Protein AF-A0A8S3QCX7-F1 (afdb_monomer)

Organism: Mytilus edulis (NCBI:txid6550)

Structure (mmCIF, N/CA/C/O backbone):
data_AF-A0A8S3QCX7-F1
#
_entry.id   AF-A0A8S3QCX7-F1
#
loop_
_atom_site.group_PDB
_atom_site.id
_atom_site.type_symbol
_atom_site.label_atom_id
_atom_site.label_alt_id
_atom_site.label_comp_id
_atom_site.label_asym_id
_atom_site.label_entity_id
_atom_site.label_seq_id
_atom_site.pdbx_PDB_ins_code
_atom_site.Cartn_x
_atom_site.Cartn_y
_atom_site.Cartn_z
_atom_site.occupancy
_atom_site.B_iso_or_equiv
_atom_site.auth_seq_id
_atom_site.auth_comp_id
_atom_site.auth_asym_id
_atom_site.auth_atom_id
_atom_site.pdbx_PDB_model_num
ATOM 1 N N . MET A 1 1 ? 4.038 -56.178 47.091 1.00 32.38 1 MET A N 1
ATOM 2 C CA . MET A 1 1 ? 3.157 -57.366 47.146 1.00 32.38 1 MET A CA 1
ATOM 3 C C . MET A 1 1 ? 1.731 -56.887 46.902 1.00 32.38 1 MET A C 1
ATOM 5 O O . MET A 1 1 ? 1.292 -56.003 47.616 1.00 32.38 1 MET A O 1
ATOM 9 N N . CYS A 1 2 ? 1.192 -57.139 45.704 1.00 34.62 2 CYS A N 1
ATOM 10 C CA . CYS A 1 2 ? 0.259 -58.245 45.389 1.00 34.62 2 CYS A CA 1
ATOM 11 C C . CYS A 1 2 ? -1.189 -57.835 45.722 1.00 34.62 2 CYS A C 1
ATOM 13 O O . CYS A 1 2 ? -1.542 -57.724 46.884 1.00 34.62 2 CYS A O 1
ATOM 15 N N . ILE A 1 3 ? -1.950 -57.338 44.740 1.00 42.34 3 ILE A N 1
ATOM 16 C CA . ILE A 1 3 ? -2.845 -58.105 43.843 1.00 42.34 3 ILE A CA 1
ATOM 17 C C . ILE A 1 3 ? -3.934 -58.861 44.611 1.00 42.34 3 ILE A C 1
ATOM 19 O O . ILE A 1 3 ? -3.646 -59.889 45.211 1.00 42.34 3 ILE A O 1
ATOM 23 N N . GLN A 1 4 ? -5.182 -58.424 44.424 1.00 42.00 4 GLN A N 1
ATOM 24 C CA . GLN A 1 4 ? -6.394 -59.249 44.269 1.00 42.00 4 GLN A CA 1
ATOM 25 C C . GLN A 1 4 ? -7.279 -58.455 43.273 1.00 42.00 4 GLN A C 1
ATOM 27 O O . GLN A 1 4 ? -7.502 -57.274 43.508 1.00 42.00 4 GLN A O 1
ATOM 32 N N . GLY A 1 5 ? -7.669 -58.883 42.060 1.00 36.53 5 GLY A N 1
ATOM 33 C CA . GLY A 1 5 ? -8.142 -60.193 41.585 1.00 36.53 5 GLY A CA 1
ATOM 34 C C . GLY A 1 5 ? -9.579 -60.403 42.093 1.00 36.53 5 GLY A C 1
ATOM 35 O O . GLY A 1 5 ? -9.739 -60.429 43.298 1.00 36.53 5 GLY A O 1
ATOM 36 N N . LYS A 1 6 ? -10.661 -60.574 41.313 1.00 37.78 6 LYS A N 1
ATOM 37 C CA . LYS A 1 6 ? -10.827 -61.138 39.963 1.00 37.78 6 LYS A CA 1
ATOM 38 C C . LYS A 1 6 ? -12.286 -60.912 39.469 1.00 37.78 6 LYS A C 1
ATOM 40 O O . LYS A 1 6 ? -13.205 -60.895 40.279 1.00 37.78 6 LYS A O 1
ATOM 45 N N . LEU A 1 7 ? -12.451 -60.772 38.147 1.00 40.28 7 LEU A N 1
ATOM 46 C CA . LEU A 1 7 ? -13.679 -60.931 37.318 1.00 40.28 7 LEU A CA 1
ATOM 47 C C . LEU A 1 7 ? -14.328 -62.334 37.518 1.00 40.28 7 LEU A C 1
ATOM 49 O O . LEU A 1 7 ? -13.586 -63.190 38.014 1.00 40.28 7 LEU A O 1
ATOM 53 N N . PRO A 1 8 ? -15.591 -62.662 37.105 1.00 47.03 8 PRO A N 1
ATOM 54 C CA . PRO A 1 8 ? -16.218 -62.323 35.800 1.00 47.03 8 PRO A CA 1
ATOM 55 C C . PRO A 1 8 ? -17.767 -62.180 35.745 1.00 47.03 8 PRO A C 1
ATOM 57 O O . PRO A 1 8 ? -18.473 -62.491 36.696 1.00 47.03 8 PRO A O 1
ATOM 60 N N . GLY A 1 9 ? -18.309 -61.789 34.577 1.00 33.12 9 GLY A N 1
ATOM 61 C CA . GLY A 1 9 ? -19.725 -62.030 34.240 1.00 33.12 9 GLY A CA 1
ATOM 62 C C . GLY A 1 9 ? -20.348 -61.060 33.230 1.00 33.12 9 GLY A C 1
ATOM 63 O O . GLY A 1 9 ? -20.673 -59.933 33.563 1.00 33.12 9 GLY A O 1
ATOM 64 N N . SER A 1 10 ? -20.515 -61.533 32.000 1.00 34.25 10 SER A N 1
ATOM 65 C CA . SER A 1 10 ? -21.065 -60.905 30.791 1.00 34.25 10 SER A CA 1
ATOM 66 C C . SER A 1 10 ? -22.561 -60.548 30.808 1.00 34.25 10 SER A C 1
ATOM 68 O O . SER A 1 10 ? -23.367 -61.338 31.289 1.00 34.25 10 SER A O 1
ATOM 70 N N . SER A 1 11 ? -22.946 -59.469 30.116 1.00 35.22 11 SER A N 1
ATOM 71 C CA . SER A 1 11 ? -23.971 -59.437 29.036 1.00 35.22 11 SER A CA 1
ATOM 72 C C . SER A 1 11 ? -24.183 -57.986 28.571 1.00 35.22 11 SER A C 1
ATOM 74 O O . SER A 1 11 ? -24.376 -57.091 29.383 1.00 35.22 11 SER A O 1
ATOM 76 N N . SER A 1 12 ? -23.834 -57.685 27.311 1.00 34.88 12 SER A N 1
ATOM 77 C CA . SER A 1 12 ? -24.731 -57.181 26.247 1.00 34.88 12 SER A CA 1
ATOM 78 C C . SER A 1 12 ? -25.848 -56.258 26.756 1.00 34.88 12 SER A C 1
ATOM 80 O O . SER A 1 12 ? -26.659 -56.680 27.565 1.00 34.88 12 SER A O 1
ATOM 82 N N . SER A 1 13 ? -26.013 -55.029 26.291 1.00 39.72 13 SER A N 1
ATOM 83 C CA . SER A 1 13 ? -26.123 -54.632 24.888 1.00 39.72 13 SER A CA 1
ATOM 84 C C . SER A 1 13 ? -26.366 -53.124 24.862 1.00 39.72 13 SER A C 1
ATOM 86 O O . SER A 1 13 ? -27.318 -52.693 25.502 1.00 39.72 13 SER A O 1
ATOM 88 N N . ASP A 1 14 ? -25.596 -52.356 24.093 1.00 39.22 14 ASP A N 1
ATOM 89 C CA . ASP A 1 14 ? -26.048 -51.036 23.650 1.00 39.22 14 ASP A CA 1
ATOM 90 C C . ASP A 1 14 ? -25.705 -50.817 22.167 1.00 39.22 14 ASP A C 1
ATOM 92 O O . ASP A 1 14 ? -24.623 -51.209 21.714 1.00 39.22 14 ASP A O 1
ATOM 96 N N . PRO A 1 15 ? -26.655 -50.269 21.388 1.00 47.31 15 PRO A N 1
ATOM 97 C CA . PRO A 1 15 ? -26.653 -50.318 19.935 1.00 47.31 15 PRO A CA 1
ATOM 98 C C . PRO A 1 15 ? -25.764 -49.255 19.286 1.00 47.31 15 PRO A C 1
ATOM 100 O O . PRO A 1 15 ? -25.619 -48.125 19.748 1.00 47.31 15 PRO A O 1
ATOM 103 N N . HIS A 1 16 ? -25.220 -49.647 18.137 1.00 34.06 16 HIS A N 1
ATOM 104 C CA . HIS A 1 16 ? -24.487 -48.822 17.188 1.00 34.06 16 HIS A CA 1
ATOM 105 C C . HIS A 1 16 ? -25.211 -47.506 16.860 1.00 34.06 16 HIS A C 1
ATOM 107 O O . HIS A 1 16 ? -26.191 -47.492 16.116 1.00 34.06 16 HIS A O 1
ATOM 113 N N . THR A 1 17 ? -24.655 -46.382 17.313 1.00 41.44 17 THR A N 1
ATOM 114 C CA . THR A 1 17 ? -24.965 -45.070 16.738 1.00 41.44 17 THR A CA 1
ATOM 115 C C . THR A 1 17 ? -24.120 -44.873 15.484 1.00 41.44 17 THR A C 1
ATOM 117 O O . THR A 1 17 ? -22.930 -44.560 15.529 1.00 41.44 17 THR A O 1
ATOM 120 N N . THR A 1 18 ? -24.775 -45.105 14.353 1.00 39.97 18 THR A N 1
ATOM 121 C CA . THR A 1 18 ? -24.354 -44.848 12.977 1.00 39.97 18 THR A CA 1
ATOM 122 C C . THR A 1 18 ? -23.751 -43.448 12.811 1.00 39.97 18 THR A C 1
ATOM 124 O O . THR A 1 18 ? -24.458 -42.442 12.763 1.00 39.97 18 THR A O 1
ATOM 127 N N . LEU A 1 19 ? -22.427 -43.380 12.668 1.00 33.72 19 LEU A N 1
ATOM 128 C CA . LEU A 1 19 ? -21.729 -42.208 12.142 1.00 33.72 19 LEU A CA 1
ATOM 129 C C . LEU A 1 19 ? -21.989 -42.136 10.634 1.00 33.72 19 LEU A C 1
ATOM 131 O O . LEU A 1 19 ? -21.388 -42.865 9.845 1.00 33.72 19 LEU A O 1
ATOM 135 N N . HIS A 1 20 ? -22.894 -41.244 10.231 1.00 36.16 20 HIS A N 1
ATOM 136 C CA . HIS A 1 20 ? -23.033 -40.839 8.838 1.00 36.16 20 HIS A CA 1
ATOM 137 C C . HIS A 1 20 ? -21.737 -40.163 8.373 1.00 36.16 20 HIS A C 1
ATOM 139 O O . HIS A 1 20 ? -21.467 -38.994 8.649 1.00 36.16 20 HIS A O 1
ATOM 145 N N . ILE A 1 21 ? -20.938 -40.932 7.639 1.00 34.44 21 ILE A N 1
ATOM 146 C CA . ILE A 1 21 ? -19.821 -40.460 6.829 1.00 34.44 21 ILE A CA 1
ATOM 147 C C . ILE A 1 21 ? -20.409 -39.560 5.740 1.00 34.44 21 ILE A C 1
ATOM 149 O O . ILE A 1 21 ? -21.025 -40.030 4.783 1.00 34.44 21 ILE A O 1
ATOM 153 N N . TRP A 1 22 ? -20.235 -38.246 5.882 1.00 32.69 22 TRP A N 1
ATOM 154 C CA . TRP A 1 22 ? -20.533 -37.304 4.810 1.00 32.69 22 TRP A CA 1
ATOM 155 C C . TRP A 1 22 ? -19.414 -37.380 3.770 1.00 32.69 22 TRP A C 1
ATOM 157 O O . TRP A 1 22 ? -18.377 -36.724 3.865 1.00 32.69 22 TRP A O 1
ATOM 167 N N . SER A 1 23 ? -19.634 -38.236 2.774 1.00 38.06 23 SER A N 1
ATOM 168 C CA . SER A 1 23 ? -18.903 -38.237 1.516 1.00 38.06 23 SER A CA 1
ATOM 169 C C . SER A 1 23 ? -19.350 -37.022 0.702 1.00 38.06 23 SER A C 1
ATOM 171 O O . SER A 1 23 ? -20.422 -37.018 0.100 1.00 38.06 23 SER A O 1
ATOM 173 N N . LYS A 1 24 ? -18.542 -35.958 0.708 1.00 36.94 24 LYS A N 1
ATOM 174 C CA . LYS A 1 24 ? -18.571 -34.932 -0.340 1.00 36.94 24 LYS A CA 1
ATOM 175 C C . LYS A 1 24 ? -17.155 -34.693 -0.840 1.00 36.94 24 LYS A C 1
ATOM 177 O O . LYS A 1 24 ? -16.277 -34.254 -0.099 1.00 36.94 24 LYS A O 1
ATOM 182 N N . GLY A 1 25 ? -16.983 -35.068 -2.107 1.00 36.31 25 GLY A N 1
ATOM 183 C CA . GLY A 1 25 ? -15.769 -35.074 -2.909 1.00 36.31 25 GLY A CA 1
ATOM 184 C C . GLY A 1 25 ? -14.784 -33.960 -2.590 1.00 36.31 25 GLY A C 1
ATOM 185 O O . GLY A 1 25 ? -14.948 -32.817 -3.010 1.00 36.31 25 GLY A O 1
ATOM 186 N N . LYS A 1 26 ? -13.692 -34.340 -1.927 1.00 34.50 26 LYS A N 1
ATOM 187 C CA . LYS A 1 26 ? -12.418 -33.659 -2.110 1.00 34.50 26 LYS A CA 1
ATOM 188 C C . LYS A 1 26 ? -11.859 -34.168 -3.426 1.00 34.50 26 LYS A C 1
ATOM 190 O O . LYS A 1 26 ? -11.469 -35.328 -3.516 1.00 34.50 26 LYS A O 1
ATOM 195 N N . GLN A 1 27 ? -11.844 -33.304 -4.436 1.00 36.19 27 GLN A N 1
ATOM 196 C CA . GLN A 1 27 ? -10.946 -33.481 -5.566 1.00 36.19 27 GLN A CA 1
ATOM 197 C C . GLN A 1 27 ? -9.537 -33.582 -4.988 1.00 36.19 27 GLN A C 1
ATOM 199 O O . GLN A 1 27 ? -8.977 -32.624 -4.451 1.00 36.19 27 GLN A O 1
ATOM 204 N N . PHE A 1 28 ? -9.044 -34.811 -4.989 1.00 28.64 28 PHE A N 1
ATOM 205 C CA . PHE A 1 28 ? -7.697 -35.170 -4.626 1.00 28.64 28 PHE A CA 1
ATOM 206 C C . PHE A 1 28 ? -6.810 -34.536 -5.696 1.00 28.64 28 PHE A C 1
ATOM 208 O O . PHE A 1 28 ? -6.738 -35.017 -6.824 1.00 28.64 28 PHE A O 1
ATOM 215 N N . TRP A 1 29 ? -6.202 -33.393 -5.380 1.00 32.09 29 TRP A N 1
ATOM 216 C CA . TRP A 1 29 ? -5.086 -32.900 -6.171 1.00 32.09 29 TRP A CA 1
ATOM 217 C C . TRP A 1 29 ? -3.949 -33.891 -5.945 1.00 32.09 29 TRP A C 1
ATOM 219 O O . TRP A 1 29 ? -3.286 -33.863 -4.908 1.00 32.09 29 TRP A O 1
ATOM 229 N N . ASN A 1 30 ? -3.806 -34.830 -6.879 1.00 30.91 30 ASN A N 1
ATOM 230 C CA . ASN A 1 30 ? -2.665 -35.726 -6.951 1.00 30.91 30 ASN A CA 1
ATOM 231 C C . ASN A 1 30 ? -1.404 -34.860 -7.001 1.00 30.91 30 ASN A C 1
ATOM 233 O O . ASN A 1 30 ? -1.151 -34.178 -7.988 1.00 30.91 30 ASN A O 1
ATOM 237 N N . GLY A 1 31 ? -0.629 -34.878 -5.917 1.00 33.66 31 GLY A N 1
ATOM 238 C CA . GLY A 1 31 ? 0.659 -34.196 -5.786 1.00 33.66 31 GLY A CA 1
ATOM 239 C C . GLY A 1 31 ? 1.781 -34.865 -6.581 1.00 33.66 31 GLY A C 1
ATOM 240 O O . GLY A 1 31 ? 2.882 -34.996 -6.059 1.00 33.66 31 GLY A O 1
ATOM 241 N N . ASN A 1 32 ? 1.497 -35.277 -7.817 1.00 34.72 32 ASN A N 1
ATOM 242 C CA . ASN A 1 32 ? 2.467 -35.778 -8.788 1.00 34.72 32 ASN A CA 1
ATOM 243 C C . ASN A 1 32 ? 2.576 -34.803 -9.969 1.00 34.72 32 ASN A C 1
ATOM 245 O O . ASN A 1 32 ? 2.514 -35.204 -11.126 1.00 34.72 32 ASN A O 1
ATOM 249 N N . ASP A 1 33 ? 2.777 -33.519 -9.681 1.00 32.56 33 ASP A N 1
ATOM 250 C CA . ASP A 1 33 ? 3.416 -32.647 -10.660 1.00 32.56 33 ASP A CA 1
ATOM 251 C C . ASP A 1 33 ? 4.915 -32.815 -10.457 1.00 32.56 33 ASP A C 1
ATOM 253 O O . ASP A 1 33 ? 5.546 -32.175 -9.612 1.00 32.56 33 ASP A O 1
ATOM 257 N N . HIS A 1 34 ? 5.477 -33.764 -11.201 1.00 33.62 34 HIS A N 1
ATOM 258 C CA . HIS A 1 34 ? 6.907 -33.811 -11.418 1.00 33.62 34 HIS A CA 1
ATOM 259 C C . HIS A 1 34 ? 7.378 -32.398 -11.785 1.00 33.62 34 HIS A C 1
ATOM 261 O O . HIS A 1 34 ? 6.851 -31.775 -12.707 1.00 33.62 34 HIS A O 1
ATOM 267 N N . CYS A 1 35 ? 8.389 -31.890 -11.078 1.00 35.38 35 CYS A N 1
ATOM 268 C CA . CYS A 1 35 ? 9.154 -30.716 -11.489 1.00 35.38 35 CYS A CA 1
ATOM 269 C C . CYS A 1 35 ? 9.975 -31.051 -12.748 1.00 35.38 35 CYS A C 1
ATOM 271 O O . CYS A 1 35 ? 11.199 -30.959 -12.749 1.00 35.38 35 CYS A O 1
ATOM 273 N N . THR A 1 36 ? 9.332 -31.502 -13.822 1.00 35.53 36 THR A N 1
ATOM 274 C CA . THR A 1 36 ? 9.945 -31.597 -15.138 1.00 35.53 36 THR A CA 1
ATOM 275 C C . THR A 1 36 ? 9.951 -30.199 -15.713 1.00 35.53 36 THR A C 1
ATOM 277 O O . THR A 1 36 ? 8.904 -29.682 -16.092 1.00 35.53 36 THR A O 1
ATOM 280 N N . ASN A 1 37 ? 11.139 -29.596 -15.699 1.00 40.56 37 ASN A N 1
ATOM 281 C CA . ASN A 1 37 ? 11.588 -28.539 -16.597 1.00 40.56 37 ASN A CA 1
ATOM 282 C C . ASN A 1 37 ? 10.444 -27.693 -17.185 1.00 40.56 37 ASN A C 1
ATOM 284 O O . ASN A 1 37 ? 10.097 -27.818 -18.361 1.00 40.56 37 ASN A O 1
ATOM 288 N N . SER A 1 38 ? 9.801 -26.871 -16.349 1.00 40.53 38 SER A N 1
ATOM 289 C CA . SER A 1 38 ? 8.824 -25.913 -16.844 1.00 40.53 38 SER A CA 1
ATOM 290 C C . SER A 1 38 ? 9.591 -24.858 -17.625 1.00 40.53 38 SER A C 1
ATOM 292 O O . SER A 1 38 ? 10.138 -23.912 -17.060 1.00 40.53 38 SER A O 1
ATOM 294 N N . LYS A 1 39 ? 9.664 -25.069 -18.944 1.00 46.62 39 LYS A N 1
ATOM 295 C CA . LYS A 1 39 ? 10.086 -24.071 -19.922 1.00 46.62 39 LYS A CA 1
ATOM 296 C C . LYS A 1 39 ? 9.461 -22.745 -19.500 1.00 46.62 39 LYS A C 1
ATOM 298 O O . LYS A 1 39 ? 8.235 -22.659 -19.379 1.00 46.62 39 LYS A O 1
ATOM 303 N N . ILE A 1 40 ? 10.307 -21.775 -19.154 1.00 53.88 40 ILE A N 1
ATOM 304 C 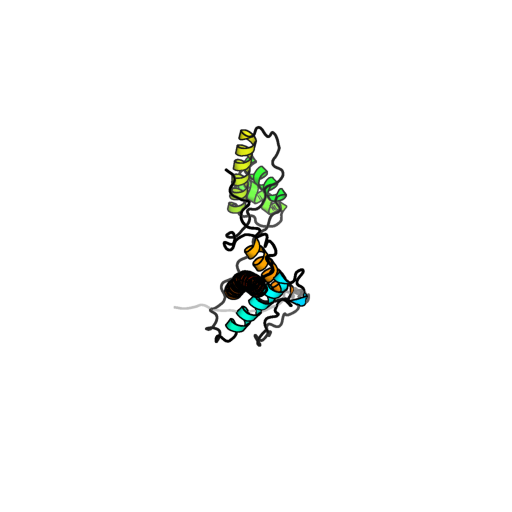CA . ILE A 1 40 ? 9.872 -20.455 -18.707 1.00 53.88 40 ILE A CA 1
ATOM 305 C C . ILE A 1 40 ? 8.931 -19.947 -19.803 1.00 53.88 40 ILE A C 1
ATOM 307 O O . ILE A 1 40 ? 9.324 -19.831 -20.958 1.00 53.88 40 ILE A O 1
ATOM 311 N N . ARG A 1 41 ? 7.643 -19.770 -19.483 1.00 63.50 41 ARG A N 1
ATOM 312 C CA . ARG A 1 41 ? 6.680 -19.195 -20.428 1.00 63.50 41 ARG A CA 1
ATOM 313 C C . ARG A 1 41 ? 6.952 -17.705 -20.477 1.00 63.50 41 ARG A C 1
ATOM 315 O O . ARG A 1 41 ? 6.457 -16.949 -19.643 1.00 63.50 41 ARG A O 1
ATOM 322 N N . GLU A 1 42 ? 7.822 -17.327 -21.394 1.00 62.94 42 GLU A N 1
ATOM 323 C CA . GLU A 1 42 ? 8.245 -15.951 -21.579 1.00 62.94 42 GLU A CA 1
ATOM 324 C C . GLU A 1 42 ? 7.115 -15.094 -22.159 1.00 62.94 42 GLU A C 1
ATOM 326 O O . GLU A 1 42 ? 6.312 -15.574 -22.970 1.00 62.94 42 GLU A O 1
ATOM 331 N N . PRO A 1 43 ? 7.014 -13.818 -21.754 1.00 67.62 43 PRO A N 1
ATOM 332 C CA . PRO A 1 43 ? 6.124 -12.880 -22.411 1.00 67.62 43 PRO A CA 1
ATOM 333 C C . PRO A 1 43 ? 6.566 -12.693 -23.868 1.00 67.62 43 PRO A C 1
ATOM 335 O O . PRO A 1 43 ? 7.720 -12.375 -24.148 1.00 67.62 43 PRO A O 1
ATOM 338 N N . SER A 1 44 ? 5.637 -12.895 -24.804 1.00 67.69 44 SER A N 1
ATOM 339 C CA . SER A 1 44 ? 5.919 -12.746 -26.232 1.00 67.69 44 SER A CA 1
ATOM 340 C C . SER A 1 44 ? 6.064 -11.264 -26.616 1.00 67.69 44 SER A C 1
ATOM 342 O O . SER A 1 44 ? 5.169 -10.473 -26.292 1.00 67.69 44 SER A O 1
ATOM 344 N N . PRO A 1 45 ? 7.116 -10.878 -27.362 1.00 62.69 45 PRO A N 1
ATOM 345 C CA . PRO A 1 45 ? 7.337 -9.492 -27.788 1.00 62.69 45 PRO A CA 1
ATOM 346 C C . PRO A 1 45 ? 6.255 -8.981 -28.755 1.00 62.69 45 PRO A C 1
ATOM 348 O O . PRO A 1 45 ? 6.025 -7.780 -28.845 1.00 62.69 45 PRO A O 1
ATOM 351 N N . SER A 1 46 ? 5.510 -9.879 -29.411 1.00 60.00 46 SER A N 1
ATOM 352 C CA . SER A 1 46 ? 4.383 -9.552 -30.300 1.00 60.00 46 SER A CA 1
ATOM 353 C C . SER A 1 46 ? 3.172 -8.929 -29.598 1.00 60.00 46 SER A C 1
ATOM 355 O O . SER A 1 46 ? 2.269 -8.428 -30.263 1.00 60.00 46 SER A O 1
ATOM 357 N N . ARG A 1 47 ? 3.131 -8.954 -28.261 1.00 58.66 47 ARG A N 1
ATOM 358 C CA . ARG A 1 47 ? 2.060 -8.346 -27.458 1.00 58.66 47 ARG A CA 1
ATOM 359 C C . ARG A 1 47 ? 2.407 -6.931 -26.973 1.00 58.66 47 ARG A C 1
ATOM 361 O O . ARG A 1 47 ? 1.634 -6.340 -26.222 1.00 58.66 47 ARG A O 1
ATOM 368 N N . ALA A 1 48 ? 3.569 -6.408 -27.362 1.00 60.03 48 ALA A N 1
ATOM 369 C CA . ALA A 1 48 ? 4.015 -5.069 -27.013 1.00 60.03 48 ALA A CA 1
ATOM 370 C C . ALA A 1 48 ? 3.192 -3.991 -27.735 1.00 60.03 48 ALA A C 1
ATOM 372 O O . ALA A 1 48 ? 2.884 -4.107 -28.918 1.00 60.03 48 ALA A O 1
ATOM 373 N N . THR A 1 49 ? 2.858 -2.921 -27.017 1.00 62.78 49 THR A N 1
ATOM 374 C CA . THR A 1 49 ? 2.121 -1.764 -27.548 1.00 62.78 49 THR A CA 1
ATOM 375 C C . THR A 1 49 ? 3.004 -0.794 -28.336 1.00 62.78 49 THR A C 1
ATOM 377 O O . THR A 1 49 ? 2.487 0.019 -29.094 1.00 62.78 49 THR A O 1
ATOM 380 N N . SER A 1 50 ? 4.328 -0.880 -28.173 1.00 71.12 50 SER A N 1
ATOM 381 C CA . SER A 1 50 ? 5.326 -0.036 -28.836 1.00 71.12 50 SER A CA 1
ATOM 382 C C . SER A 1 50 ? 6.551 -0.857 -29.254 1.00 71.12 50 SER A C 1
ATOM 384 O O . SER A 1 50 ? 6.857 -1.882 -28.641 1.00 71.12 50 SER A O 1
ATOM 386 N N . LYS A 1 51 ? 7.280 -0.389 -30.278 1.00 71.31 51 LYS A N 1
ATOM 387 C CA . LYS A 1 51 ? 8.539 -1.003 -30.741 1.00 71.31 51 LYS A CA 1
ATOM 388 C C . LYS A 1 51 ? 9.588 -1.059 -29.624 1.00 71.31 51 LYS A C 1
ATOM 390 O O . LYS A 1 51 ? 10.240 -2.085 -29.461 1.00 71.31 51 LYS A O 1
ATOM 395 N N . ASP A 1 52 ? 9.675 -0.016 -28.802 1.00 66.62 52 ASP A N 1
ATOM 396 C CA . ASP A 1 52 ? 10.608 0.034 -27.669 1.00 66.62 52 ASP A CA 1
ATOM 397 C C . ASP A 1 52 ? 10.284 -1.005 -26.594 1.00 66.62 52 ASP A C 1
ATOM 399 O O . ASP A 1 52 ? 11.181 -1.567 -25.965 1.00 66.62 52 ASP A O 1
ATOM 403 N N . ASP A 1 53 ? 8.994 -1.274 -26.384 1.00 71.31 53 ASP A N 1
ATOM 404 C CA . ASP A 1 53 ? 8.542 -2.268 -25.414 1.00 71.31 53 ASP A CA 1
ATOM 405 C C . ASP A 1 53 ? 8.847 -3.686 -25.911 1.00 71.31 53 ASP A C 1
ATOM 407 O O . ASP A 1 53 ? 9.198 -4.553 -25.113 1.00 71.31 53 ASP A O 1
ATOM 411 N N . ALA A 1 54 ? 8.769 -3.921 -27.226 1.00 73.19 54 ALA A N 1
ATOM 412 C CA . ALA A 1 54 ? 9.151 -5.195 -27.827 1.00 73.19 54 ALA A C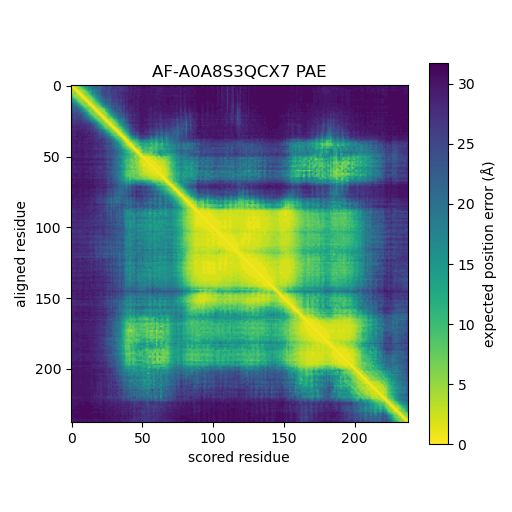A 1
ATOM 413 C C . ALA A 1 54 ? 10.649 -5.475 -27.632 1.00 73.19 54 ALA A C 1
ATOM 415 O O . ALA A 1 54 ? 11.006 -6.566 -27.197 1.00 73.19 54 ALA A O 1
ATOM 416 N N . ILE A 1 55 ? 11.511 -4.478 -27.868 1.00 77.12 55 ILE A N 1
ATOM 417 C CA . ILE A 1 55 ? 12.966 -4.582 -27.652 1.00 77.12 55 ILE A CA 1
ATOM 418 C C . ILE A 1 55 ? 13.273 -4.870 -26.177 1.00 77.12 55 ILE A C 1
ATOM 420 O O . ILE A 1 55 ? 14.061 -5.760 -25.861 1.00 77.12 55 ILE A O 1
ATOM 424 N N . ALA A 1 56 ? 12.605 -4.157 -25.267 1.00 74.31 56 ALA A N 1
ATOM 425 C CA . ALA A 1 56 ? 12.768 -4.337 -23.829 1.00 74.31 56 ALA A CA 1
ATOM 426 C C . ALA A 1 56 ? 12.362 -5.749 -23.362 1.00 74.31 56 ALA A C 1
ATOM 428 O O . ALA A 1 56 ? 13.021 -6.327 -22.497 1.00 74.31 56 ALA A O 1
ATOM 429 N N . ILE A 1 57 ? 11.292 -6.313 -23.936 1.00 77.19 57 ILE A N 1
ATOM 430 C CA . ILE A 1 57 ? 10.846 -7.685 -23.658 1.00 77.19 57 ILE A CA 1
ATOM 431 C C . ILE A 1 57 ? 11.870 -8.702 -24.172 1.00 77.19 57 ILE A C 1
ATOM 433 O O . ILE A 1 57 ? 12.229 -9.608 -23.423 1.00 77.19 57 ILE A O 1
ATOM 437 N N . THR A 1 58 ? 12.376 -8.540 -25.399 1.00 81.00 58 THR A N 1
ATOM 438 C CA . THR A 1 58 ? 13.381 -9.447 -25.976 1.00 81.00 58 THR A CA 1
ATOM 439 C C . THR A 1 58 ? 14.665 -9.461 -25.145 1.00 81.00 58 THR A C 1
ATOM 441 O O . THR A 1 58 ? 15.110 -10.530 -24.737 1.00 81.00 58 THR A O 1
ATOM 444 N N . ALA A 1 59 ? 15.195 -8.289 -24.778 1.00 78.06 59 ALA A N 1
ATOM 445 C CA . ALA A 1 59 ? 16.398 -8.185 -23.947 1.00 78.06 59 ALA A CA 1
ATOM 446 C C . ALA A 1 59 ? 16.211 -8.796 -22.543 1.00 78.06 59 ALA A C 1
ATOM 448 O O . ALA A 1 59 ? 17.140 -9.358 -21.962 1.00 78.06 59 ALA A O 1
ATOM 449 N N . ALA A 1 60 ? 15.005 -8.690 -21.974 1.00 75.94 60 ALA A N 1
ATOM 450 C CA . ALA A 1 60 ? 14.689 -9.311 -20.693 1.00 75.94 60 ALA A CA 1
ATOM 451 C C . ALA A 1 60 ? 14.634 -10.843 -20.790 1.00 75.94 60 ALA A C 1
ATOM 453 O O . ALA A 1 60 ? 15.118 -11.519 -19.882 1.00 75.94 60 ALA A O 1
ATOM 454 N N . ASN A 1 61 ? 14.072 -11.379 -21.874 1.00 81.12 61 ASN A N 1
ATOM 455 C CA . ASN A 1 61 ? 14.004 -12.815 -22.129 1.00 81.12 61 ASN A CA 1
ATOM 456 C C . ASN A 1 61 ? 15.408 -13.413 -22.321 1.00 81.12 61 ASN A C 1
ATOM 458 O O . ASN A 1 61 ? 15.770 -14.335 -21.597 1.00 81.12 61 ASN A O 1
ATOM 462 N N . GLU A 1 62 ? 16.254 -12.801 -23.155 1.00 81.31 62 GLU A N 1
ATOM 463 C CA . GLU A 1 62 ? 17.653 -13.225 -23.353 1.00 81.31 62 GLU A CA 1
ATOM 464 C C . GLU A 1 62 ? 18.438 -13.286 -22.030 1.00 81.31 62 GLU A C 1
ATOM 466 O O . GLU A 1 62 ? 19.144 -14.255 -21.732 1.00 81.31 62 GLU A O 1
ATOM 471 N N . ALA A 1 63 ? 18.271 -12.274 -21.172 1.00 76.31 63 ALA A N 1
ATOM 472 C CA . ALA A 1 63 ? 18.912 -12.251 -19.861 1.00 76.31 63 ALA A CA 1
ATOM 473 C C . ALA A 1 63 ? 18.395 -13.363 -18.927 1.00 76.31 63 ALA A C 1
ATOM 475 O O . ALA A 1 63 ? 19.147 -13.857 -18.085 1.00 76.31 63 ALA A O 1
ATOM 476 N N . ILE A 1 64 ? 17.131 -13.772 -19.047 1.00 77.56 64 ILE A N 1
ATOM 477 C CA . ILE A 1 64 ? 16.555 -14.873 -18.263 1.00 77.56 64 ILE A CA 1
ATOM 478 C C . ILE A 1 64 ? 17.046 -16.227 -18.779 1.00 77.56 64 ILE A C 1
ATOM 480 O O . ILE A 1 64 ? 17.397 -17.081 -17.958 1.00 77.56 64 ILE A O 1
ATOM 484 N N . GLU A 1 65 ? 17.115 -16.416 -20.097 1.00 76.69 65 GLU A N 1
ATOM 485 C CA . GLU A 1 65 ? 17.659 -17.630 -20.712 1.00 76.69 65 GLU A CA 1
ATOM 486 C C . GLU A 1 65 ? 19.113 -17.854 -20.279 1.00 76.69 65 GLU A C 1
ATOM 488 O O . GLU A 1 65 ? 19.435 -18.937 -19.789 1.00 76.69 65 GLU A O 1
ATOM 493 N N . SER A 1 66 ? 19.945 -16.805 -20.272 1.00 73.50 66 SER A N 1
ATOM 494 C CA . SER A 1 66 ? 21.345 -16.887 -19.808 1.00 73.50 66 SER A CA 1
ATOM 495 C C . SER A 1 66 ? 21.516 -17.345 -18.347 1.00 73.50 66 SER A C 1
ATOM 497 O O . SER A 1 66 ? 22.565 -17.855 -17.957 1.00 73.50 66 SER A O 1
ATOM 499 N N . LEU A 1 67 ? 20.486 -17.186 -17.509 1.00 66.31 67 LEU A N 1
ATOM 500 C CA . LEU A 1 67 ? 20.489 -17.642 -16.115 1.00 66.31 67 LEU A CA 1
ATOM 501 C C . LEU A 1 67 ? 19.999 -19.083 -15.954 1.00 66.31 67 LEU A C 1
ATOM 503 O O . LEU A 1 67 ? 20.183 -19.678 -14.887 1.00 66.31 67 LEU A O 1
ATOM 507 N N . SER A 1 68 ? 19.322 -19.625 -16.964 1.00 62.47 68 SER A N 1
ATOM 508 C CA . SER A 1 68 ? 18.744 -20.967 -16.924 1.00 62.47 68 SER A CA 1
ATOM 509 C C . SER A 1 68 ? 19.786 -22.077 -17.102 1.00 62.47 68 SER A C 1
ATOM 511 O O . SER A 1 68 ? 19.568 -23.173 -16.587 1.00 62.47 68 SER A O 1
ATOM 513 N N . ASP A 1 69 ? 20.951 -21.755 -17.675 1.00 59.56 69 ASP A N 1
ATOM 514 C CA . ASP A 1 69 ? 22.090 -22.669 -17.863 1.00 59.56 69 ASP A CA 1
ATOM 515 C C . ASP A 1 69 ? 22.943 -22.875 -16.596 1.00 59.56 69 ASP A C 1
ATOM 517 O O . ASP A 1 69 ? 23.878 -23.677 -16.569 1.00 59.56 69 ASP A O 1
ATOM 521 N N . SER A 1 70 ? 22.623 -22.177 -15.503 1.00 54.59 70 SER A N 1
ATOM 522 C CA . SER A 1 70 ? 23.274 -22.396 -14.211 1.00 54.59 70 SER A CA 1
ATOM 523 C C . SER A 1 70 ? 22.691 -23.636 -13.504 1.00 54.59 70 SER A C 1
ATOM 525 O O . SER A 1 70 ? 21.471 -23.712 -13.318 1.00 54.59 70 SER A O 1
ATOM 527 N N . PRO A 1 71 ? 23.517 -24.601 -13.045 1.00 49.78 71 PRO A N 1
ATOM 528 C CA . PRO A 1 71 ? 23.029 -25.800 -12.367 1.00 49.78 71 PRO A CA 1
ATOM 529 C C . PRO A 1 71 ? 22.302 -25.443 -11.059 1.00 49.78 71 PRO A C 1
ATOM 531 O O . PRO A 1 71 ? 22.885 -24.915 -10.109 1.00 49.78 71 PRO A O 1
ATOM 534 N N . LYS A 1 72 ? 20.993 -25.727 -11.006 1.00 52.53 72 LYS A N 1
ATOM 535 C CA . LYS A 1 72 ? 20.129 -25.388 -9.868 1.00 52.53 72 LYS A CA 1
ATOM 536 C C . LYS A 1 72 ? 20.200 -26.408 -8.725 1.00 52.53 72 LYS A C 1
ATOM 538 O O . LYS A 1 72 ? 19.758 -27.539 -8.859 1.00 52.53 72 LYS A O 1
ATOM 543 N N . ALA A 1 73 ? 20.564 -25.854 -7.570 1.00 49.91 73 ALA A N 1
ATOM 544 C CA . ALA A 1 73 ? 19.915 -25.978 -6.261 1.00 49.91 73 ALA A CA 1
ATOM 545 C C . ALA A 1 73 ? 20.102 -27.251 -5.407 1.00 49.91 73 ALA A C 1
ATOM 547 O O . ALA A 1 73 ? 19.772 -28.377 -5.761 1.00 49.91 73 ALA A O 1
ATOM 548 N N . SER A 1 74 ? 20.539 -26.970 -4.179 1.00 54.53 74 SER A N 1
ATOM 549 C CA . SER A 1 74 ? 20.592 -27.834 -3.004 1.00 54.53 74 SER A CA 1
ATOM 550 C C . SER A 1 74 ? 19.197 -28.247 -2.491 1.00 54.53 74 SER A C 1
ATOM 552 O O . SER A 1 74 ? 18.210 -27.538 -2.718 1.00 54.53 74 SER A O 1
ATOM 554 N N . PRO A 1 75 ? 19.097 -29.383 -1.768 1.00 50.12 75 PRO A N 1
ATOM 555 C CA . PRO A 1 75 ? 17.824 -29.959 -1.337 1.00 50.12 75 PRO A CA 1
ATOM 556 C C . PRO A 1 75 ? 17.039 -29.035 -0.395 1.00 50.12 75 PRO A C 1
ATOM 558 O O . PRO A 1 75 ? 17.570 -28.461 0.561 1.00 50.12 75 PRO A O 1
ATOM 561 N N . SER A 1 76 ? 15.736 -28.908 -0.662 1.00 54.25 76 SER A N 1
ATOM 562 C CA . SER A 1 76 ? 14.811 -28.058 0.087 1.00 54.25 76 SER A CA 1
ATOM 563 C C . SER A 1 76 ? 14.671 -28.514 1.543 1.00 54.25 76 SER A C 1
ATOM 565 O O . SER A 1 76 ? 14.282 -29.650 1.810 1.00 54.25 76 SER A O 1
ATOM 567 N N . ARG A 1 77 ? 14.929 -27.610 2.497 1.00 58.59 77 ARG A N 1
ATOM 568 C CA . ARG A 1 77 ? 14.672 -27.842 3.929 1.00 58.59 77 ARG A CA 1
ATOM 569 C C . ARG A 1 77 ? 13.184 -28.136 4.203 1.00 58.59 77 ARG A C 1
ATOM 571 O O . ARG A 1 77 ? 12.328 -27.556 3.530 1.00 58.59 77 ARG A O 1
ATOM 578 N N . PRO A 1 78 ? 12.868 -28.960 5.225 1.00 55.59 78 PRO A N 1
ATOM 579 C CA . PRO A 1 78 ? 11.497 -29.311 5.587 1.00 55.59 78 PRO A CA 1
ATOM 580 C C . PRO A 1 78 ? 10.640 -28.063 5.834 1.00 55.59 78 PRO A C 1
ATOM 582 O O . PRO A 1 78 ? 11.072 -27.087 6.455 1.00 55.59 78 PRO A O 1
ATOM 585 N N . GLY A 1 79 ? 9.431 -28.096 5.271 1.00 60.31 79 GLY A N 1
ATOM 586 C CA . GLY A 1 79 ? 8.577 -26.935 5.048 1.00 60.31 79 GLY A CA 1
ATOM 587 C C . GLY A 1 79 ? 8.251 -26.153 6.317 1.00 60.31 79 GLY A C 1
ATOM 588 O O . GLY A 1 79 ? 7.610 -26.654 7.240 1.00 60.31 79 GLY A O 1
ATOM 589 N N . LYS A 1 80 ? 8.630 -24.870 6.332 1.00 67.50 80 LYS A N 1
ATOM 590 C CA . LYS A 1 80 ? 8.093 -23.902 7.295 1.00 67.50 80 LYS A CA 1
ATOM 591 C C . LYS A 1 80 ? 6.565 -23.914 7.199 1.00 67.50 80 LYS A C 1
ATOM 593 O O . LYS A 1 80 ? 6.016 -23.887 6.097 1.00 67.50 80 LYS A O 1
ATOM 598 N N . ARG A 1 81 ? 5.881 -23.917 8.350 1.00 71.25 81 ARG A N 1
ATOM 599 C CA . ARG A 1 81 ? 4.420 -23.752 8.425 1.00 71.25 81 ARG A CA 1
ATOM 600 C C . ARG A 1 81 ? 3.996 -22.582 7.532 1.00 71.25 81 ARG A C 1
ATOM 602 O O . ARG A 1 81 ? 4.525 -21.478 7.676 1.00 71.25 81 ARG A O 1
ATOM 609 N N . LYS A 1 82 ? 3.066 -22.834 6.605 1.00 72.50 82 LYS A N 1
ATOM 610 C CA . LYS A 1 82 ? 2.522 -21.796 5.723 1.00 72.50 82 LYS A CA 1
ATOM 611 C C . LYS A 1 82 ? 1.927 -20.693 6.603 1.00 72.50 82 LYS A C 1
ATOM 613 O O . LYS A 1 82 ? 1.082 -20.958 7.455 1.00 72.50 82 LYS A O 1
ATOM 618 N N . ARG A 1 83 ? 2.433 -19.467 6.445 1.00 74.25 83 ARG A N 1
ATOM 619 C CA . ARG A 1 83 ? 1.941 -18.276 7.149 1.00 74.25 83 ARG A CA 1
ATOM 620 C C . ARG A 1 83 ? 0.463 -18.096 6.789 1.00 74.25 83 ARG A C 1
ATOM 622 O O . ARG A 1 83 ? 0.129 -18.182 5.612 1.00 74.25 83 ARG A O 1
ATOM 629 N N . GLY A 1 84 ? -0.395 -17.884 7.788 1.00 73.19 84 GLY A N 1
ATOM 630 C CA . GLY A 1 84 ? -1.826 -17.668 7.562 1.00 73.19 84 GLY A CA 1
ATOM 631 C C . GLY A 1 84 ? -2.098 -16.458 6.664 1.00 73.19 84 GLY A C 1
ATOM 632 O O . GLY A 1 84 ? -1.270 -15.547 6.565 1.00 73.19 84 GLY A O 1
ATOM 633 N N . GLU A 1 85 ? -3.259 -16.467 6.013 1.00 75.25 85 GLU A N 1
ATOM 634 C CA . GLU A 1 85 ? -3.722 -15.366 5.173 1.00 75.25 85 GLU A CA 1
ATOM 635 C C . GLU A 1 85 ? -3.940 -14.101 6.016 1.00 75.25 85 GLU A C 1
ATOM 637 O O . GLU A 1 85 ? -4.552 -14.135 7.086 1.00 75.25 85 GLU A O 1
ATOM 642 N N . TYR A 1 86 ? -3.398 -12.973 5.555 1.00 71.12 86 TYR A N 1
ATOM 643 C CA . TYR A 1 86 ? -3.629 -11.682 6.198 1.00 71.12 86 TYR A CA 1
ATOM 644 C C . TYR A 1 86 ? -5.011 -11.169 5.815 1.00 71.12 86 TYR A C 1
ATOM 646 O O . TYR A 1 86 ? -5.300 -11.050 4.630 1.00 71.12 86 TYR A O 1
ATOM 654 N N . GLY A 1 87 ? -5.819 -10.776 6.802 1.00 74.50 87 GLY A N 1
ATOM 655 C CA . GLY A 1 87 ? -7.060 -10.053 6.530 1.00 74.50 87 GLY A CA 1
ATOM 656 C C . GLY A 1 87 ? -6.767 -8.727 5.823 1.00 74.50 87 GLY A C 1
ATOM 657 O O . GLY A 1 87 ? -6.120 -7.846 6.397 1.00 74.50 87 GLY A O 1
ATOM 658 N N . SER A 1 88 ? -7.209 -8.595 4.574 1.00 85.12 88 SER A N 1
ATOM 659 C CA . SER A 1 88 ? -7.300 -7.315 3.872 1.00 85.12 88 SER A CA 1
ATOM 660 C C . SER A 1 88 ? -8.639 -6.661 4.193 1.00 85.12 88 SER A C 1
ATOM 662 O O . SER A 1 88 ? -9.670 -7.320 4.102 1.00 85.12 88 SER A O 1
ATOM 664 N N . TYR A 1 89 ? -8.611 -5.376 4.535 1.00 91.75 89 TYR A N 1
ATOM 665 C CA . TYR A 1 89 ? -9.805 -4.583 4.829 1.00 91.75 89 TYR A CA 1
ATOM 666 C C . TYR A 1 89 ? -9.883 -3.421 3.852 1.00 91.75 89 TYR A C 1
ATOM 668 O O . TYR A 1 89 ? -8.857 -2.800 3.545 1.00 91.75 89 TYR A O 1
ATOM 676 N N . THR A 1 90 ? -11.088 -3.123 3.387 1.00 92.56 90 THR A N 1
ATOM 677 C CA . THR A 1 90 ? -11.356 -1.986 2.505 1.00 92.56 90 THR A CA 1
ATOM 678 C C . THR A 1 90 ? -11.101 -0.657 3.233 1.00 92.56 90 THR A C 1
ATOM 680 O O . THR A 1 90 ? -11.185 -0.598 4.464 1.00 92.56 90 THR A O 1
ATOM 683 N N . PRO A 1 91 ? -10.774 0.436 2.519 1.00 94.06 91 PRO A N 1
ATOM 684 C CA . PRO A 1 91 ? -10.539 1.739 3.147 1.00 94.06 91 PRO A CA 1
ATOM 685 C C . PRO A 1 91 ? -11.700 2.227 4.025 1.00 94.06 91 PRO A C 1
ATOM 687 O O . PRO A 1 91 ? -11.463 2.830 5.074 1.00 94.06 91 PRO A O 1
ATOM 690 N N . GLU A 1 92 ? -12.937 1.927 3.634 1.00 95.12 92 GLU A N 1
ATOM 691 C CA . GLU A 1 92 ? -14.148 2.261 4.388 1.00 95.12 92 GLU A CA 1
ATOM 692 C C . GLU A 1 92 ? -14.267 1.460 5.688 1.00 95.12 92 GLU A C 1
ATOM 694 O O . GLU A 1 92 ? -14.496 2.023 6.759 1.00 95.12 92 GLU A O 1
ATOM 699 N N . GLU A 1 93 ? -14.070 0.139 5.629 1.00 94.75 93 GLU A N 1
ATOM 700 C CA . GLU A 1 93 ? -14.060 -0.723 6.817 1.00 94.75 93 GLU A CA 1
ATOM 701 C C . GLU A 1 93 ? -13.001 -0.263 7.815 1.00 94.75 93 GLU A C 1
ATOM 703 O O . GLU A 1 93 ? -13.264 -0.161 9.011 1.00 94.75 93 GLU A O 1
ATOM 708 N N . ARG A 1 94 ? -11.812 0.100 7.322 1.00 95.69 94 ARG A N 1
ATOM 709 C CA . ARG A 1 94 ? -10.729 0.622 8.160 1.00 95.69 94 ARG A CA 1
ATOM 710 C C . ARG A 1 94 ? -11.130 1.900 8.890 1.00 95.69 94 ARG A C 1
ATOM 712 O O . ARG A 1 94 ? -10.802 2.035 10.068 1.00 95.69 94 ARG A O 1
ATOM 719 N N . ALA A 1 95 ? -11.837 2.812 8.223 1.00 96.44 95 ALA A N 1
ATOM 720 C CA . ALA A 1 95 ? -12.357 4.023 8.854 1.00 96.44 95 ALA A CA 1
ATOM 721 C C . ALA A 1 95 ? -13.424 3.696 9.912 1.00 96.44 95 ALA A C 1
ATOM 723 O O . ALA A 1 95 ? -13.330 4.185 11.040 1.00 96.44 95 ALA A O 1
ATOM 724 N N . LYS A 1 96 ? -14.367 2.795 9.603 1.00 96.19 96 LYS A N 1
ATOM 725 C CA . LYS A 1 96 ? -15.390 2.316 10.551 1.00 96.19 96 LYS A CA 1
ATOM 726 C C . LYS A 1 96 ? -14.752 1.694 11.798 1.00 96.19 96 LYS A C 1
ATOM 728 O O . LYS A 1 96 ? -15.098 2.064 12.919 1.00 96.19 96 LYS A O 1
ATOM 733 N N . PHE A 1 97 ? -13.771 0.809 11.626 1.00 96.56 97 PHE A N 1
ATOM 734 C CA . PHE A 1 97 ? -13.068 0.159 12.737 1.00 96.56 97 PHE A CA 1
ATOM 735 C C . PHE A 1 97 ? -12.293 1.157 13.586 1.00 96.56 97 PHE A C 1
ATOM 737 O O . PHE A 1 97 ? -12.302 1.067 14.814 1.00 96.56 97 PHE A O 1
ATOM 744 N N . ALA A 1 98 ? -11.638 2.119 12.938 1.00 97.12 98 ALA A N 1
ATOM 745 C CA . ALA A 1 98 ? -10.889 3.149 13.629 1.00 97.12 98 ALA A CA 1
ATOM 746 C C . ALA A 1 98 ? -11.794 4.066 14.460 1.00 97.12 98 ALA A C 1
ATOM 748 O O . ALA A 1 98 ? -11.435 4.372 15.597 1.00 97.12 98 ALA A O 1
ATOM 749 N N . LYS A 1 99 ? -12.972 4.438 13.939 1.00 96.81 99 LYS A N 1
ATOM 750 C CA . LYS A 1 99 ? -13.987 5.216 14.663 1.00 96.81 99 LYS A CA 1
ATOM 751 C C . LYS A 1 99 ? -14.475 4.463 15.904 1.00 96.81 99 LYS A C 1
ATOM 753 O O . LYS A 1 99 ? -14.312 4.957 17.014 1.00 96.81 99 LYS A O 1
ATOM 758 N N . ILE A 1 100 ? -14.908 3.207 15.748 1.00 96.94 100 ILE A N 1
ATOM 759 C CA . ILE A 1 100 ? -15.337 2.350 16.873 1.00 96.94 100 ILE A CA 1
ATOM 760 C C . ILE A 1 100 ? -14.222 2.220 17.926 1.00 96.94 100 ILE A C 1
ATOM 762 O O . ILE A 1 100 ? -14.478 2.282 19.128 1.00 96.94 100 ILE A O 1
ATOM 766 N N . ALA A 1 101 ? -12.971 2.051 17.498 1.00 97.56 101 ALA A N 1
ATOM 767 C CA . ALA A 1 101 ? -11.830 1.938 18.404 1.00 97.56 101 ALA A CA 1
ATOM 768 C C . ALA A 1 101 ? -11.450 3.254 19.089 1.00 97.56 101 ALA A C 1
ATOM 770 O O . ALA A 1 101 ? -10.870 3.223 20.179 1.00 97.56 101 ALA A O 1
ATOM 771 N N . ASN A 1 102 ? -11.733 4.392 18.458 1.00 97.06 102 ASN A N 1
ATOM 772 C CA . ASN A 1 102 ? -11.536 5.703 19.053 1.00 97.06 102 ASN A CA 1
ATOM 773 C C . ASN A 1 102 ? -12.582 5.984 20.139 1.00 97.06 102 ASN A C 1
ATOM 775 O O . ASN A 1 102 ? -12.209 6.508 21.184 1.00 97.06 102 ASN A O 1
ATOM 779 N N . ASP A 1 103 ? -13.827 5.558 19.918 1.00 95.88 103 ASP A N 1
ATOM 780 C CA . ASP A 1 103 ? -14.957 5.834 20.811 1.00 95.88 103 ASP A CA 1
ATOM 781 C C . ASP A 1 103 ? -15.026 4.851 21.993 1.00 95.88 103 ASP A C 1
ATOM 783 O O . ASP A 1 103 ? -15.244 5.244 23.135 1.00 95.88 103 ASP A O 1
ATOM 787 N N . PHE A 1 104 ? -14.802 3.554 21.744 1.00 96.12 104 PHE A N 1
ATOM 788 C CA . PHE A 1 104 ? -14.995 2.486 22.739 1.00 96.12 104 PHE A CA 1
ATOM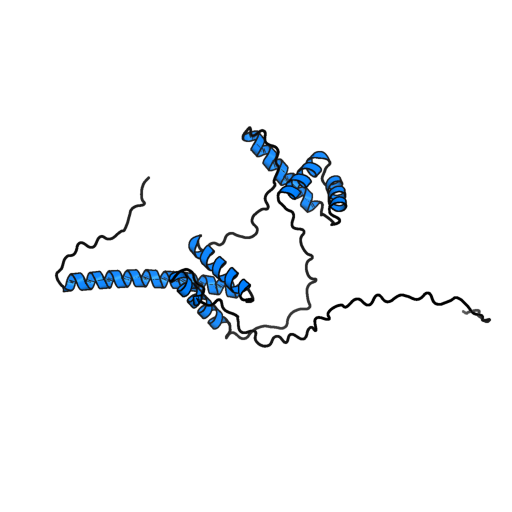 789 C C . PHE A 1 104 ? -13.697 1.829 23.231 1.00 96.12 104 PHE A C 1
ATOM 791 O O . PHE A 1 104 ? -13.735 0.967 24.113 1.00 96.12 104 PHE A O 1
ATOM 798 N N . GLY A 1 105 ? -12.553 2.190 22.646 1.00 96.81 105 GLY A N 1
ATOM 799 C CA . GLY A 1 105 ? -11.259 1.568 22.916 1.00 96.81 105 GLY A CA 1
ATOM 800 C C . GLY A 1 105 ? -10.988 0.296 22.098 1.00 96.81 105 GLY A C 1
ATOM 801 O O . GLY A 1 105 ? -11.883 -0.366 21.571 1.00 96.81 105 GLY A O 1
ATOM 802 N N . VAL A 1 106 ? -9.704 -0.069 22.002 1.00 97.75 106 VAL A N 1
ATOM 803 C CA . VAL A 1 106 ? -9.201 -1.106 21.076 1.00 97.75 106 VAL A CA 1
ATOM 804 C C . VAL A 1 106 ? -9.726 -2.507 21.408 1.00 97.75 106 VAL A C 1
ATOM 806 O O . VAL A 1 106 ? -10.147 -3.226 20.505 1.00 97.75 106 VAL A O 1
ATOM 809 N N . ALA A 1 107 ? -9.732 -2.897 22.686 1.00 96.88 107 ALA A N 1
ATOM 810 C CA . ALA A 1 107 ? -10.143 -4.242 23.097 1.00 96.88 107 ALA A CA 1
ATOM 811 C C . ALA A 1 107 ? -11.636 -4.498 22.826 1.00 96.88 107 ALA A C 1
ATOM 813 O O . ALA A 1 107 ? -12.008 -5.539 22.281 1.00 96.88 107 ALA A O 1
ATOM 814 N N . LYS A 1 108 ? -12.500 -3.527 23.157 1.00 97.12 108 LYS A N 1
ATOM 815 C CA . LYS A 1 108 ? -13.948 -3.618 22.918 1.00 97.12 108 LYS A CA 1
ATOM 816 C C . LYS A 1 108 ? -14.266 -3.588 21.425 1.00 97.12 108 LYS A C 1
ATOM 818 O O . LYS A 1 108 ? -15.056 -4.410 20.963 1.00 97.12 108 LYS A O 1
ATOM 823 N N . ALA A 1 109 ? -13.598 -2.714 20.670 1.00 97.62 109 ALA A N 1
ATOM 824 C CA . ALA A 1 109 ? -13.713 -2.675 19.217 1.00 97.62 109 ALA A CA 1
ATOM 825 C C . ALA A 1 109 ? -13.310 -4.011 18.579 1.00 97.62 109 ALA A C 1
ATOM 827 O O . ALA A 1 109 ? -14.045 -4.530 17.750 1.00 97.62 109 ALA A O 1
ATOM 828 N N . SER A 1 110 ? -12.207 -4.619 19.023 1.00 97.19 110 SER A N 1
ATOM 829 C CA . SER A 1 110 ? -11.734 -5.913 18.516 1.00 97.19 110 SER A CA 1
ATOM 830 C C . SER A 1 110 ? -12.757 -7.030 18.652 1.00 97.19 110 SER A C 1
ATOM 832 O O . SER A 1 110 ? -13.017 -7.749 17.687 1.00 97.19 110 SER A O 1
ATOM 834 N N . ARG A 1 111 ? -13.398 -7.143 19.818 1.00 96.75 111 ARG A N 1
ATOM 835 C CA . ARG A 1 111 ? -14.434 -8.158 20.053 1.00 96.75 111 ARG A CA 1
ATOM 836 C C . ARG A 1 111 ? -15.679 -7.910 19.205 1.00 96.75 111 ARG A C 1
ATOM 838 O O . ARG A 1 111 ? -16.181 -8.855 18.603 1.00 96.75 111 ARG A O 1
ATOM 845 N N . LYS A 1 112 ? -16.141 -6.654 19.127 1.00 96.69 112 LYS A N 1
ATOM 846 C CA . LYS A 1 112 ? -17.294 -6.269 18.299 1.00 96.69 112 LYS A CA 1
ATOM 847 C C . LYS A 1 112 ? -17.043 -6.568 16.823 1.00 96.69 112 LYS A C 1
ATOM 849 O O . LYS A 1 112 ? -17.732 -7.397 16.253 1.00 96.69 112 LYS A O 1
ATOM 854 N N . ILE A 1 113 ? -15.968 -6.018 16.266 1.00 95.62 113 ILE A N 1
ATOM 855 C CA . ILE A 1 113 ? -15.609 -6.183 14.852 1.00 95.62 113 ILE A CA 1
ATOM 856 C C . ILE A 1 113 ? -15.386 -7.660 14.505 1.00 95.62 113 ILE A C 1
ATOM 858 O O . ILE A 1 113 ? -15.811 -8.115 13.448 1.00 95.62 113 ILE A O 1
ATOM 862 N N . SER A 1 114 ? -14.746 -8.429 15.392 1.00 95.00 114 SER A N 1
ATOM 863 C CA . SER A 1 114 ? -14.542 -9.860 15.139 1.00 95.00 114 SER A CA 1
ATOM 864 C C . SER A 1 114 ? -15.851 -10.649 15.109 1.00 95.00 114 SER A C 1
ATOM 866 O O . SER A 1 114 ? -15.952 -11.620 14.362 1.00 95.00 114 SER A O 1
ATOM 868 N N . SER A 1 115 ? -16.836 -10.234 15.912 1.00 94.69 115 SER A N 1
ATOM 869 C CA . SER A 1 115 ? -18.175 -10.831 15.923 1.00 94.69 115 SER A CA 1
ATOM 870 C C . SER A 1 115 ? -18.949 -10.441 14.662 1.00 94.69 115 SER A C 1
ATOM 872 O O . SER A 1 115 ? -19.502 -11.314 14.003 1.00 94.69 115 SER A O 1
ATOM 874 N N . ASP A 1 116 ? -18.901 -9.162 14.278 1.00 94.00 116 ASP A N 1
ATOM 875 C CA . ASP A 1 116 ? -19.624 -8.617 13.122 1.00 94.00 116 ASP A CA 1
ATOM 876 C C . ASP A 1 116 ? -19.119 -9.197 11.786 1.00 94.00 116 ASP A C 1
ATOM 878 O O . ASP A 1 116 ? -19.905 -9.469 10.883 1.00 94.00 116 ASP A O 1
ATOM 882 N N . LEU A 1 117 ? -17.805 -9.420 11.652 1.00 91.12 117 LEU A N 1
ATOM 883 C CA . LEU A 1 117 ? -17.190 -9.970 10.434 1.00 91.12 117 LEU A CA 1
ATOM 884 C C . LEU A 1 117 ? -17.140 -11.505 10.398 1.00 91.12 117 LEU A C 1
ATOM 886 O O . LEU A 1 117 ? -16.748 -12.079 9.379 1.00 91.12 117 LEU A O 1
ATOM 890 N N . GLY A 1 118 ? -17.404 -12.177 11.524 1.00 91.19 118 GLY A N 1
ATOM 891 C CA . GLY A 1 118 ? -17.170 -13.618 11.680 1.00 91.19 118 GLY A CA 1
ATOM 892 C C . GLY A 1 118 ? -15.697 -14.037 11.536 1.00 91.19 118 GLY A C 1
ATOM 893 O O . GLY A 1 118 ? -15.398 -15.208 11.304 1.00 91.19 118 GLY A O 1
ATOM 894 N N . LYS A 1 119 ? -14.752 -13.091 11.641 1.00 90.12 119 LYS A N 1
ATOM 895 C CA . LYS A 1 119 ? -13.305 -13.314 11.491 1.00 90.12 119 LYS A CA 1
ATOM 896 C C . LYS A 1 119 ? -12.554 -12.653 12.635 1.00 90.12 119 LYS A C 1
ATOM 898 O O . LYS A 1 119 ? -12.807 -11.501 12.966 1.00 90.12 119 LYS A O 1
ATOM 903 N N . ARG A 1 120 ? -11.570 -13.352 13.210 1.00 91.25 120 ARG A N 1
ATOM 904 C CA . ARG A 1 120 ? -10.757 -12.808 14.308 1.00 91.25 120 ARG A CA 1
ATOM 905 C C . ARG A 1 120 ? -9.876 -11.658 13.816 1.00 91.25 120 ARG A C 1
ATOM 907 O O . ARG A 1 120 ? -8.911 -11.883 13.087 1.00 91.25 120 ARG A O 1
ATOM 914 N N . VAL A 1 121 ? -10.145 -10.448 14.297 1.00 93.62 121 VAL A N 1
ATOM 915 C CA . VAL A 1 121 ? -9.295 -9.273 14.081 1.00 93.62 121 VAL A CA 1
ATOM 916 C C . VAL A 1 121 ? -8.338 -9.120 15.261 1.00 93.62 121 VAL A C 1
ATOM 918 O O . VAL A 1 121 ? -8.732 -9.227 16.420 1.00 93.62 121 VAL A O 1
ATOM 921 N N . SER A 1 122 ? -7.047 -8.903 14.992 1.00 93.25 122 SER A N 1
ATOM 922 C CA . SER A 1 122 ? -6.078 -8.683 16.069 1.00 93.25 122 SER A CA 1
ATOM 923 C C . SER A 1 122 ? -6.179 -7.261 16.623 1.00 93.25 122 SER A C 1
ATOM 925 O O . SER A 1 122 ? -6.349 -6.292 15.880 1.00 93.25 122 SER A O 1
ATOM 927 N N . GLU A 1 123 ? -5.969 -7.107 17.930 1.00 96.19 123 GLU A N 1
ATOM 928 C CA . GLU A 1 123 ? -5.939 -5.783 18.568 1.00 96.19 123 GLU A CA 1
ATOM 929 C C . GLU A 1 123 ? -4.849 -4.877 17.985 1.00 96.19 123 GLU A C 1
ATOM 931 O O . GLU A 1 123 ? -5.036 -3.669 17.875 1.00 96.19 123 GLU A O 1
ATOM 936 N N . THR A 1 124 ? -3.718 -5.455 17.569 1.00 95.69 124 THR A N 1
ATOM 937 C CA . THR A 1 124 ? -2.628 -4.729 16.902 1.00 95.69 124 THR A CA 1
ATOM 938 C C . THR A 1 124 ? -3.086 -4.062 15.609 1.00 95.69 124 THR A C 1
ATOM 940 O O . THR A 1 124 ? -2.728 -2.915 15.346 1.00 95.69 124 THR A O 1
ATOM 943 N N . THR A 1 125 ? -3.931 -4.746 14.835 1.00 94.25 125 THR A N 1
ATOM 944 C CA . THR A 1 125 ? -4.494 -4.220 13.590 1.00 94.25 125 THR A CA 1
ATOM 945 C C . THR A 1 125 ? -5.384 -3.014 13.877 1.00 94.25 125 THR A C 1
ATOM 947 O O . THR A 1 125 ? -5.213 -1.954 13.277 1.00 94.25 125 THR A O 1
ATOM 950 N N . ILE A 1 126 ? -6.291 -3.147 14.844 1.00 96.56 126 ILE A N 1
ATOM 951 C CA . ILE A 1 126 ? -7.240 -2.088 15.208 1.00 96.56 126 ILE A CA 1
ATOM 952 C C . ILE A 1 126 ? -6.525 -0.889 15.827 1.00 96.56 126 ILE A C 1
ATOM 954 O O . ILE A 1 126 ? -6.842 0.253 15.501 1.00 96.56 126 ILE A O 1
ATOM 958 N N . ARG A 1 127 ? -5.514 -1.135 16.666 1.00 97.38 127 ARG A N 1
ATOM 959 C CA . ARG A 1 127 ? -4.649 -0.089 17.220 1.00 97.38 127 ARG A CA 1
ATOM 960 C C . ARG A 1 127 ? -4.013 0.737 16.103 1.00 97.38 127 ARG A C 1
ATOM 962 O O . ARG A 1 127 ? -4.138 1.955 16.122 1.00 97.38 127 ARG A O 1
ATOM 969 N N . SER A 1 128 ? -3.428 0.082 15.097 1.00 95.56 128 SER A N 1
ATOM 970 C CA . SER A 1 128 ? -2.830 0.775 13.950 1.00 95.56 128 SER A CA 1
ATOM 971 C C . SER A 1 128 ? -3.847 1.620 13.176 1.00 95.56 128 SER A C 1
ATOM 973 O O . SER A 1 128 ? -3.521 2.734 12.777 1.00 95.56 128 SER A O 1
ATOM 975 N N . MET A 1 129 ? -5.067 1.118 12.955 1.00 95.94 129 MET A N 1
ATOM 976 C CA . MET A 1 129 ? -6.120 1.865 12.249 1.00 95.94 129 MET A CA 1
ATOM 977 C C . MET A 1 129 ? -6.580 3.090 13.051 1.00 95.94 129 MET A C 1
ATOM 979 O O . MET A 1 129 ? -6.692 4.181 12.497 1.00 95.94 129 MET A O 1
ATOM 983 N N . ARG A 1 130 ? -6.779 2.939 14.367 1.00 97.00 130 ARG A N 1
ATOM 984 C CA . ARG A 1 130 ? -7.119 4.041 15.279 1.00 97.00 130 ARG A CA 1
ATOM 985 C C . ARG A 1 130 ? -6.041 5.123 15.284 1.00 97.00 130 ARG A C 1
ATOM 987 O O . ARG A 1 130 ? -6.360 6.306 15.242 1.00 97.00 130 ARG A O 1
ATOM 994 N N . ASP A 1 131 ? -4.772 4.733 15.345 1.00 96.50 131 ASP A N 1
ATOM 995 C CA . ASP A 1 131 ? -3.665 5.690 15.399 1.00 96.50 131 ASP A CA 1
ATOM 996 C C . ASP A 1 131 ? -3.545 6.479 14.083 1.00 96.50 131 ASP A C 1
ATOM 998 O O . ASP A 1 131 ? -3.309 7.686 14.100 1.00 96.50 131 ASP A O 1
ATOM 1002 N N . GLU A 1 132 ? -3.776 5.833 12.936 1.00 95.44 132 GLU A N 1
ATOM 1003 C CA . GLU A 1 132 ? -3.869 6.511 11.636 1.00 95.44 132 GLU A CA 1
ATOM 1004 C C . GLU A 1 132 ? -5.075 7.461 11.555 1.00 95.44 132 GLU A C 1
ATOM 1006 O O . GLU A 1 132 ? -4.947 8.576 11.049 1.00 95.44 132 GLU A O 1
ATOM 1011 N N . TYR A 1 133 ? -6.223 7.067 12.105 1.00 96.12 133 TYR A N 1
ATOM 1012 C CA . TYR A 1 133 ? -7.419 7.906 12.173 1.00 96.12 133 TYR A CA 1
ATOM 1013 C C . TYR A 1 133 ? -7.215 9.145 13.051 1.00 96.12 133 TYR A C 1
ATOM 1015 O O . TYR A 1 133 ? -7.542 10.254 12.639 1.00 96.12 133 TYR A O 1
ATOM 1023 N N . ARG A 1 134 ? -6.574 8.997 14.217 1.00 95.62 134 ARG A N 1
ATOM 1024 C CA . ARG A 1 134 ? -6.219 10.127 15.092 1.00 95.62 134 ARG A CA 1
ATOM 1025 C C . ARG A 1 134 ? -5.269 11.113 14.417 1.00 95.62 134 ARG A C 1
ATOM 1027 O O . ARG A 1 134 ? -5.448 12.318 14.562 1.00 95.62 134 ARG A O 1
ATOM 1034 N N . LYS A 1 135 ? -4.292 10.619 13.649 1.00 94.62 135 LYS A N 1
ATOM 1035 C CA . LYS A 1 135 ? -3.410 11.478 12.841 1.00 94.62 135 LYS A CA 1
ATOM 1036 C C . LYS A 1 135 ? -4.202 12.275 11.808 1.00 94.62 135 LYS A C 1
ATOM 1038 O O . LYS A 1 135 ? -3.988 13.475 11.694 1.00 94.62 135 LYS A O 1
ATOM 1043 N N . LYS A 1 136 ? -5.143 11.635 11.106 1.00 93.12 136 LYS A N 1
ATOM 1044 C CA . LYS A 1 136 ? -6.027 12.328 10.160 1.00 93.12 136 LYS A CA 1
ATOM 1045 C C . LYS A 1 136 ? -6.912 13.377 10.833 1.00 93.12 136 LYS A C 1
ATOM 1047 O O . LYS A 1 136 ? -7.030 14.465 10.293 1.00 93.12 136 LYS A O 1
ATOM 1052 N N . ILE A 1 137 ? -7.482 13.092 12.009 1.00 93.62 137 ILE A N 1
ATOM 1053 C CA . ILE A 1 137 ? -8.255 14.094 12.768 1.00 93.62 137 ILE A CA 1
ATOM 1054 C C . ILE A 1 137 ? -7.388 15.317 13.063 1.00 93.62 137 ILE A C 1
ATOM 1056 O O . ILE A 1 137 ? -7.836 16.440 12.862 1.00 93.62 137 ILE A O 1
ATOM 1060 N N . LYS A 1 138 ? -6.146 15.099 13.511 1.00 93.25 138 LYS A N 1
ATOM 1061 C CA . LYS A 1 138 ? -5.219 16.191 13.813 1.00 93.25 138 LYS A CA 1
ATOM 1062 C C . LYS A 1 138 ? -4.939 17.054 12.576 1.00 93.25 138 LYS A C 1
ATOM 1064 O O . LYS A 1 138 ? -5.048 18.269 12.663 1.00 93.25 138 LYS A O 1
ATOM 1069 N N . ILE A 1 139 ? -4.667 16.426 11.432 1.00 91.88 139 ILE A N 1
ATOM 1070 C CA . ILE A 1 139 ? -4.442 17.128 10.157 1.00 91.88 139 ILE A CA 1
ATOM 1071 C C . ILE A 1 139 ? -5.698 17.899 9.720 1.00 91.88 139 ILE A C 1
ATOM 1073 O O . ILE A 1 139 ? -5.602 19.069 9.366 1.00 91.88 139 ILE A O 1
ATOM 1077 N N . ASN A 1 140 ? -6.884 17.284 9.791 1.00 92.31 140 ASN A N 1
ATOM 1078 C CA . ASN A 1 140 ? -8.142 17.951 9.443 1.00 92.31 140 ASN A CA 1
ATOM 1079 C C . ASN A 1 140 ? -8.410 19.164 10.347 1.00 92.31 140 ASN A C 1
ATOM 1081 O O . ASN A 1 140 ? -8.877 20.193 9.863 1.00 92.31 140 ASN A O 1
ATOM 1085 N N . LEU A 1 141 ? -8.092 19.059 11.641 1.00 90.94 141 LEU A N 1
ATOM 1086 C CA . LEU A 1 141 ? -8.213 20.159 12.596 1.00 90.94 141 LEU A CA 1
ATOM 1087 C C . LEU A 1 141 ? -7.258 21.310 12.248 1.00 90.94 141 LEU A C 1
ATOM 1089 O O . LEU A 1 141 ? -7.684 22.462 12.216 1.00 90.94 141 LEU A O 1
ATOM 1093 N N . GLU A 1 142 ? -5.995 20.999 11.946 1.00 92.00 142 GLU A N 1
ATOM 1094 C CA . GLU A 1 142 ? -4.986 21.976 11.509 1.00 92.00 142 GLU A CA 1
ATOM 1095 C C . GLU A 1 142 ? -5.411 22.683 10.212 1.00 92.00 142 GLU A C 1
ATOM 1097 O O . GLU A 1 142 ? -5.249 23.894 10.077 1.00 92.00 142 GLU A O 1
ATOM 1102 N N . GLN A 1 143 ? -6.035 21.951 9.288 1.00 91.00 143 GLN A N 1
ATOM 1103 C CA . GLN A 1 143 ? -6.522 22.468 8.007 1.00 91.00 143 GLN A CA 1
ATOM 1104 C C . GLN A 1 143 ? -7.932 23.086 8.076 1.00 91.00 143 GLN A C 1
ATOM 1106 O O . GLN A 1 143 ? -8.451 23.521 7.051 1.00 91.00 143 GLN A O 1
ATOM 1111 N N . ARG A 1 144 ? -8.566 23.139 9.261 1.00 88.88 144 ARG A N 1
ATOM 1112 C CA . ARG A 1 144 ? -9.955 23.607 9.472 1.00 88.88 144 ARG A CA 1
ATOM 1113 C C . ARG A 1 144 ? -10.992 22.909 8.577 1.00 88.88 144 ARG A C 1
ATOM 1115 O O . ARG A 1 144 ? -12.021 23.484 8.227 1.00 88.88 144 ARG A O 1
ATOM 1122 N N . ILE A 1 145 ? -10.744 21.648 8.237 1.00 89.56 145 ILE A N 1
ATOM 1123 C CA . ILE A 1 145 ? -11.646 20.815 7.442 1.00 89.56 145 ILE A CA 1
ATOM 1124 C C . ILE A 1 145 ? -12.627 20.124 8.393 1.00 89.56 145 ILE A C 1
ATOM 1126 O O . ILE A 1 145 ? -12.277 19.169 9.087 1.00 89.56 145 ILE A O 1
ATOM 1130 N N . ALA A 1 146 ? -13.883 20.575 8.401 1.00 79.12 146 ALA A N 1
ATOM 1131 C CA . ALA A 1 146 ? -14.965 20.004 9.213 1.00 79.12 146 ALA A CA 1
ATOM 1132 C C . ALA A 1 146 ? -15.574 18.721 8.602 1.00 79.12 146 ALA A C 1
ATOM 1134 O O . ALA A 1 146 ? -16.781 18.496 8.667 1.00 79.12 146 ALA A O 1
ATOM 1135 N N . SER A 1 147 ? -14.759 17.881 7.962 1.00 80.94 147 SER A N 1
ATOM 1136 C CA . SER A 1 147 ? -15.229 16.675 7.274 1.00 80.94 147 SER A CA 1
ATOM 1137 C C . SER A 1 147 ? -14.981 15.417 8.100 1.00 80.94 147 SER A C 1
ATOM 1139 O O . SER A 1 147 ? -13.867 15.167 8.570 1.00 80.94 147 SER A O 1
ATOM 1141 N N . GLU A 1 148 ? -16.020 14.589 8.227 1.00 86.88 148 GLU A N 1
ATOM 1142 C CA . GLU A 1 148 ? -15.908 13.247 8.796 1.00 86.88 148 GLU A CA 1
ATOM 1143 C C . GLU A 1 148 ? -15.028 12.354 7.907 1.00 86.88 148 GLU A C 1
ATOM 1145 O O . GLU A 1 148 ? -15.167 12.317 6.682 1.00 86.88 148 GLU A O 1
ATOM 1150 N N . ILE A 1 149 ? -14.119 11.602 8.529 1.00 91.19 149 ILE A N 1
ATOM 1151 C CA . ILE A 1 149 ? -13.211 10.698 7.822 1.00 91.19 149 ILE A CA 1
ATOM 1152 C C . ILE A 1 149 ? -13.978 9.423 7.447 1.00 91.19 149 ILE A C 1
ATOM 1154 O O . ILE A 1 149 ? -14.098 8.501 8.253 1.00 91.19 149 ILE A O 1
ATOM 1158 N N . LYS A 1 150 ? -14.473 9.365 6.207 1.00 92.75 150 LYS A N 1
ATOM 1159 C CA . LYS A 1 150 ? -15.196 8.199 5.664 1.00 92.75 150 LYS A CA 1
ATOM 1160 C C . LYS A 1 150 ? -14.277 7.059 5.223 1.00 92.75 150 LYS A C 1
ATOM 1162 O O . LYS A 1 150 ? -14.675 5.900 5.263 1.00 92.75 150 LYS A O 1
ATOM 1167 N N . GLU A 1 151 ? -13.038 7.378 4.852 1.00 93.56 151 GLU A N 1
ATOM 1168 C CA . GLU A 1 151 ? -12.098 6.409 4.290 1.00 93.56 151 GLU A CA 1
ATOM 1169 C C . GLU A 1 151 ? -10.694 6.526 4.890 1.00 93.56 151 GLU A C 1
ATOM 1171 O O . GLU A 1 151 ? -10.128 7.613 5.078 1.00 93.56 151 GLU A O 1
ATOM 1176 N N . LEU A 1 152 ? -10.086 5.368 5.153 1.00 93.06 152 LEU A N 1
ATOM 1177 C CA . LEU A 1 152 ? -8.714 5.243 5.623 1.00 93.06 152 LEU A CA 1
ATOM 1178 C C . LEU A 1 152 ? -7.896 4.396 4.627 1.00 93.06 152 LEU A C 1
ATOM 1180 O O . LEU A 1 152 ? -7.890 3.162 4.720 1.00 93.06 152 LEU A O 1
ATOM 1184 N N . PRO A 1 153 ? -7.185 5.032 3.676 1.00 91.44 153 PRO A N 1
ATOM 1185 C CA . PRO A 1 153 ? -6.485 4.327 2.611 1.00 91.44 153 PRO A CA 1
ATOM 1186 C C . PRO A 1 153 ? -5.356 3.467 3.175 1.00 91.44 153 PRO A C 1
ATOM 1188 O O . PRO A 1 153 ? -4.684 3.830 4.148 1.00 91.44 153 PRO A O 1
ATOM 1191 N N . THR A 1 154 ? -5.160 2.290 2.586 1.00 88.81 154 THR A N 1
ATOM 1192 C CA . THR A 1 154 ? -4.040 1.410 2.929 1.00 88.81 154 THR A CA 1
ATOM 1193 C C . THR A 1 154 ? -2.735 2.014 2.449 1.00 88.81 154 THR A C 1
ATOM 1195 O O . THR A 1 154 ? -2.649 2.509 1.329 1.00 88.81 154 THR A O 1
ATOM 1198 N N . LYS A 1 155 ? -1.696 1.921 3.280 1.00 84.94 155 LYS A N 1
ATOM 1199 C CA . LYS A 1 155 ? -0.348 2.299 2.860 1.00 84.94 155 LYS A CA 1
ATOM 1200 C C . LYS A 1 155 ? 0.090 1.415 1.700 1.00 84.94 155 LYS A C 1
ATOM 1202 O O . LYS A 1 155 ? -0.086 0.193 1.752 1.00 84.94 155 LYS A O 1
ATOM 1207 N N . ILE A 1 156 ? 0.692 2.044 0.696 1.00 81.75 156 ILE A N 1
ATOM 1208 C CA . ILE A 1 156 ? 1.380 1.338 -0.379 1.00 81.75 156 ILE A CA 1
ATOM 1209 C C . ILE A 1 156 ? 2.454 0.470 0.281 1.00 81.75 156 ILE A C 1
ATOM 1211 O O . ILE A 1 156 ? 3.230 0.940 1.115 1.00 81.75 156 ILE A O 1
ATOM 1215 N N . ARG A 1 157 ? 2.423 -0.832 -0.007 1.00 79.62 157 ARG A N 1
ATOM 1216 C CA . ARG A 1 157 ? 3.376 -1.791 0.556 1.00 79.62 157 ARG A CA 1
ATOM 1217 C C . ARG A 1 157 ? 4.590 -1.907 -0.356 1.00 79.62 157 ARG A C 1
ATOM 1219 O O . ARG A 1 157 ? 4.446 -1.909 -1.572 1.00 79.62 157 ARG A O 1
ATOM 1226 N N . GLY A 1 158 ? 5.748 -2.130 0.259 1.00 78.50 158 GLY A N 1
ATOM 1227 C CA . GLY A 1 158 ? 7.009 -2.350 -0.446 1.00 78.50 158 GLY A CA 1
ATOM 1228 C C . GLY A 1 158 ? 7.873 -1.095 -0.522 1.00 78.50 158 GLY A C 1
ATOM 1229 O O . GLY A 1 158 ? 7.434 0.005 -0.194 1.00 78.50 158 GLY A O 1
ATOM 1230 N N . ARG A 1 159 ? 9.132 -1.293 -0.916 1.00 76.38 159 ARG A N 1
ATOM 1231 C CA . ARG A 1 159 ? 10.055 -0.199 -1.221 1.00 76.38 159 ARG A CA 1
ATOM 1232 C C . ARG A 1 159 ? 9.721 0.321 -2.626 1.00 76.38 159 ARG A C 1
ATOM 1234 O O . ARG A 1 159 ? 9.473 -0.518 -3.496 1.00 76.38 159 ARG A O 1
ATOM 1241 N N . PRO A 1 160 ? 9.717 1.644 -2.864 1.00 73.25 160 PRO A N 1
ATOM 1242 C CA . PRO A 1 160 ? 9.713 2.151 -4.229 1.00 73.25 160 PRO A CA 1
ATOM 1243 C C . PRO A 1 160 ? 10.888 1.539 -4.997 1.00 73.25 160 PRO A C 1
ATOM 1245 O O . PRO A 1 160 ? 11.953 1.277 -4.426 1.00 73.25 160 PRO A O 1
ATOM 1248 N N . LEU A 1 161 ? 10.667 1.254 -6.274 1.00 71.06 161 LEU A N 1
ATOM 1249 C CA . LEU A 1 161 ? 11.753 0.859 -7.156 1.00 71.06 161 LEU A CA 1
ATOM 1250 C C . LEU A 1 161 ? 12.659 2.088 -7.375 1.00 71.06 161 LEU A C 1
ATOM 1252 O O . LEU A 1 161 ? 12.237 3.223 -7.165 1.00 71.06 161 LEU A O 1
ATOM 1256 N N . MET A 1 162 ? 13.942 1.849 -7.639 1.00 77.19 162 MET A N 1
ATOM 1257 C CA . MET A 1 162 ? 14.976 2.897 -7.654 1.00 77.19 162 MET A CA 1
ATOM 1258 C C . MET A 1 162 ? 15.571 3.090 -9.058 1.00 77.19 162 MET A C 1
ATOM 1260 O O . MET A 1 162 ? 16.634 3.689 -9.174 1.00 77.19 162 MET A O 1
ATOM 1264 N N . LEU A 1 163 ? 14.942 2.552 -10.113 1.00 74.56 163 LEU A N 1
ATOM 1265 C CA . LEU A 1 163 ? 15.464 2.634 -11.487 1.00 74.56 163 LEU A CA 1
ATOM 1266 C C . LEU A 1 163 ? 14.924 3.873 -12.227 1.00 74.56 163 LEU A C 1
ATOM 1268 O O . LEU A 1 163 ? 15.325 4.139 -13.356 1.00 74.56 163 LEU A O 1
ATOM 1272 N N . GLY A 1 164 ? 14.038 4.643 -11.587 1.00 81.75 164 GLY A N 1
ATOM 1273 C CA . GLY A 1 164 ? 13.363 5.805 -12.160 1.00 81.75 164 GLY A CA 1
ATOM 1274 C C . GLY A 1 164 ? 12.030 5.420 -12.799 1.00 81.75 164 GLY A C 1
ATOM 1275 O O . GLY A 1 164 ? 11.883 4.321 -13.337 1.00 81.75 164 GLY A O 1
ATOM 1276 N N . ASP A 1 165 ? 11.060 6.338 -12.769 1.00 79.25 165 ASP A N 1
ATOM 1277 C CA . ASP A 1 165 ? 9.642 6.037 -13.024 1.00 79.25 165 ASP A CA 1
ATOM 1278 C C . ASP A 1 165 ? 9.398 5.275 -14.338 1.00 79.25 165 ASP A C 1
ATOM 1280 O O . ASP A 1 165 ? 8.711 4.253 -14.356 1.00 79.25 165 ASP A O 1
ATOM 1284 N N . LYS A 1 166 ? 10.046 5.701 -15.432 1.00 83.44 166 LYS A N 1
ATOM 1285 C CA . LYS A 1 166 ? 9.892 5.076 -16.758 1.00 83.44 166 LYS A CA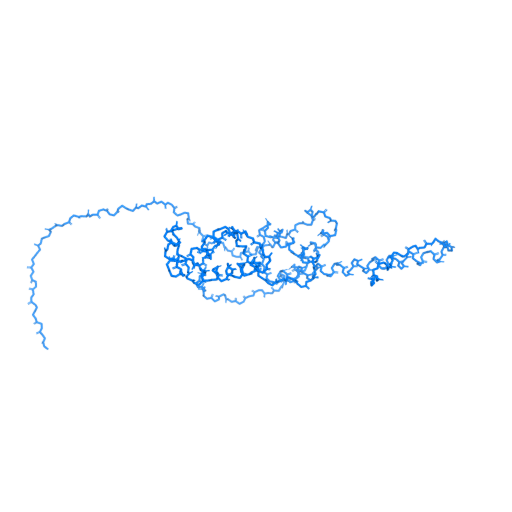 1
ATOM 1286 C C . LYS A 1 166 ? 10.435 3.641 -16.818 1.00 83.44 166 LYS A C 1
ATOM 1288 O O . LYS A 1 166 ? 9.814 2.774 -17.431 1.00 83.44 166 LYS A O 1
ATOM 1293 N N . LEU A 1 167 ? 11.597 3.380 -16.213 1.00 83.69 167 LEU A N 1
ATOM 1294 C CA . LEU A 1 167 ? 12.204 2.041 -16.211 1.00 83.69 167 LEU A CA 1
ATOM 1295 C C . LEU A 1 167 ? 11.456 1.112 -15.256 1.00 83.69 167 LEU A C 1
ATOM 1297 O O . LEU A 1 167 ? 11.190 -0.045 -15.586 1.00 83.69 167 LEU A O 1
ATOM 1301 N N . ASP A 1 168 ? 11.042 1.646 -14.112 1.00 85.94 168 ASP A N 1
ATOM 1302 C CA . ASP A 1 168 ? 10.246 0.929 -13.130 1.00 85.94 168 ASP A CA 1
ATOM 1303 C C . ASP A 1 168 ? 8.905 0.477 -13.714 1.00 85.94 168 ASP A C 1
ATOM 1305 O O . ASP A 1 168 ? 8.481 -0.656 -13.477 1.00 85.94 168 ASP A O 1
ATOM 1309 N N . ASP A 1 169 ? 8.248 1.315 -14.516 1.00 87.50 169 ASP A N 1
ATOM 1310 C CA . ASP A 1 169 ? 6.988 0.963 -15.169 1.00 87.50 169 ASP A CA 1
ATOM 1311 C C . ASP A 1 169 ? 7.159 -0.115 -16.245 1.00 87.50 169 ASP A C 1
ATOM 1313 O O . ASP A 1 169 ? 6.343 -1.041 -16.303 1.00 87.50 169 ASP A O 1
ATOM 1317 N N . ARG A 1 170 ? 8.261 -0.094 -17.008 1.00 84.56 170 ARG A N 1
ATOM 1318 C CA . ARG A 1 170 ? 8.604 -1.170 -17.957 1.00 84.56 170 ARG A CA 1
ATOM 1319 C C . ARG A 1 170 ? 8.859 -2.500 -17.246 1.00 84.56 170 ARG A C 1
ATOM 1321 O O . ARG A 1 170 ? 8.291 -3.521 -17.637 1.00 84.56 170 ARG A O 1
ATOM 1328 N N . VAL A 1 171 ? 9.621 -2.499 -16.149 1.00 88.50 171 VAL A N 1
ATOM 1329 C CA . VAL A 1 171 ? 9.856 -3.707 -15.335 1.00 88.50 171 VAL A CA 1
ATOM 1330 C C . VAL A 1 171 ? 8.547 -4.219 -14.722 1.00 88.50 171 VAL A C 1
ATOM 1332 O O . VAL A 1 171 ? 8.266 -5.419 -14.769 1.00 88.50 171 VAL A O 1
ATOM 1335 N N . LYS A 1 172 ? 7.694 -3.335 -14.184 1.00 88.50 172 LYS A N 1
ATOM 1336 C CA . LYS A 1 172 ? 6.366 -3.711 -13.660 1.00 88.50 172 LYS A CA 1
ATOM 1337 C C . LYS A 1 172 ? 5.495 -4.336 -14.747 1.00 88.50 172 LYS A C 1
ATOM 1339 O O . LYS A 1 172 ? 4.827 -5.335 -14.477 1.00 88.50 172 LYS A O 1
ATOM 1344 N N . MET A 1 173 ? 5.475 -3.756 -15.946 1.00 88.62 173 MET A N 1
ATOM 1345 C CA . MET A 1 173 ? 4.708 -4.264 -17.082 1.00 88.62 173 MET A CA 1
ATOM 1346 C C . MET A 1 173 ? 5.203 -5.649 -17.508 1.00 88.62 173 MET A C 1
ATOM 1348 O O . MET A 1 173 ? 4.393 -6.568 -17.632 1.00 88.62 173 MET A O 1
ATOM 1352 N N . PHE A 1 174 ? 6.521 -5.838 -17.605 1.00 89.00 174 PHE A N 1
ATOM 1353 C CA . PHE A 1 174 ? 7.131 -7.138 -17.881 1.00 89.00 174 PHE A CA 1
ATOM 1354 C C . PHE A 1 174 ? 6.714 -8.197 -16.850 1.00 89.00 174 PHE A C 1
ATOM 1356 O O . PHE A 1 174 ? 6.211 -9.259 -17.211 1.00 89.00 174 PHE A O 1
ATOM 1363 N N . VAL A 1 175 ? 6.824 -7.892 -15.552 1.00 90.19 175 VAL A N 1
ATOM 1364 C CA . VAL A 1 175 ? 6.448 -8.825 -14.475 1.00 90.19 175 VAL A CA 1
ATOM 1365 C C . VAL A 1 175 ? 4.949 -9.147 -14.491 1.00 90.19 175 VAL A C 1
ATOM 1367 O O . VAL A 1 175 ? 4.567 -10.294 -14.244 1.00 90.19 175 VAL A O 1
ATOM 1370 N N . LYS A 1 176 ? 4.083 -8.168 -14.787 1.00 90.44 176 LYS A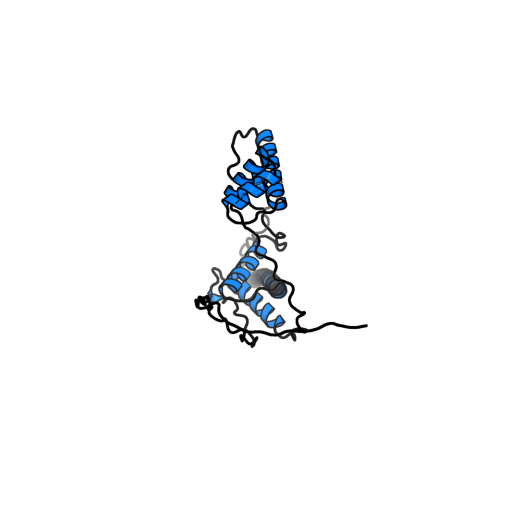 N 1
ATOM 1371 C CA . LYS A 1 176 ? 2.636 -8.395 -14.950 1.00 90.44 176 LYS A CA 1
ATOM 1372 C C . LYS A 1 176 ? 2.352 -9.342 -16.116 1.00 90.44 176 LYS A C 1
ATOM 1374 O O . LYS A 1 176 ? 1.586 -10.286 -15.939 1.00 90.44 176 LYS A O 1
ATOM 1379 N N . ASN A 1 177 ? 3.001 -9.131 -17.260 1.00 88.12 177 ASN A N 1
ATOM 1380 C CA . ASN A 1 177 ? 2.847 -9.974 -18.446 1.00 88.12 177 ASN A CA 1
ATOM 1381 C C . ASN A 1 177 ? 3.367 -11.395 -18.203 1.00 88.12 177 ASN A C 1
ATOM 1383 O O . ASN A 1 177 ? 2.682 -12.358 -18.540 1.00 88.12 177 ASN A O 1
ATOM 1387 N N . LEU A 1 178 ? 4.514 -11.533 -17.531 1.00 88.19 178 LEU A N 1
ATOM 1388 C CA . LEU A 1 178 ? 5.077 -12.824 -17.139 1.00 88.19 178 LEU A CA 1
ATOM 1389 C C . LEU A 1 178 ? 4.114 -13.600 -16.226 1.00 88.19 178 LEU A C 1
ATOM 1391 O O . LEU A 1 178 ? 3.872 -14.784 -16.447 1.00 88.19 178 LEU A O 1
ATOM 1395 N N . ARG A 1 179 ? 3.490 -12.934 -15.243 1.00 87.06 179 ARG A N 1
ATOM 1396 C CA . ARG A 1 179 ? 2.455 -13.562 -14.400 1.00 87.06 179 ARG A CA 1
ATOM 1397 C C . ARG A 1 179 ? 1.201 -13.930 -15.183 1.00 87.06 179 ARG A C 1
ATOM 1399 O O . ARG A 1 179 ? 0.655 -15.003 -14.951 1.00 87.06 179 ARG A O 1
ATOM 1406 N N . ALA A 1 180 ? 0.750 -13.070 -16.095 1.00 83.75 180 ALA A N 1
ATOM 1407 C CA . ALA A 1 180 ? -0.413 -13.341 -16.939 1.00 83.75 180 ALA A CA 1
ATOM 1408 C C . ALA A 1 180 ? -0.185 -14.541 -17.877 1.00 83.75 180 ALA A C 1
ATOM 1410 O O . ALA A 1 180 ? -1.122 -15.277 -18.166 1.00 83.75 180 ALA A O 1
ATOM 1411 N N . ALA A 1 181 ? 1.059 -14.773 -18.304 1.00 82.56 181 ALA A N 1
ATOM 1412 C CA . ALA A 1 181 ? 1.468 -15.948 -19.073 1.00 82.56 181 ALA A CA 1
ATOM 1413 C C . ALA A 1 181 ? 1.631 -17.227 -18.220 1.00 82.56 181 ALA A C 1
ATOM 1415 O O . ALA A 1 181 ? 1.885 -18.302 -18.766 1.00 82.56 181 ALA A O 1
ATOM 1416 N N . GLY A 1 182 ? 1.487 -17.131 -16.892 1.00 83.69 182 GLY A N 1
ATOM 1417 C CA . GLY A 1 182 ? 1.689 -18.239 -15.954 1.00 83.69 182 GLY A CA 1
ATOM 1418 C C . GLY A 1 182 ? 3.155 -18.497 -15.586 1.00 83.69 182 GLY A C 1
ATOM 1419 O O . GLY A 1 182 ? 3.469 -19.549 -15.032 1.00 83.69 182 GLY A O 1
ATOM 1420 N N . GLY A 1 183 ? 4.062 -17.564 -15.886 1.00 82.81 183 GLY A N 1
ATOM 1421 C CA . GLY A 1 183 ? 5.478 -17.654 -15.543 1.00 82.81 183 GLY A CA 1
ATOM 1422 C C . GLY A 1 183 ? 5.750 -17.470 -14.045 1.00 82.81 183 GLY A C 1
ATOM 1423 O O . GLY A 1 183 ? 5.069 -16.717 -13.340 1.00 82.81 183 GLY A O 1
ATOM 1424 N N . VAL A 1 184 ? 6.786 -18.149 -13.545 1.00 84.69 184 VAL A N 1
ATOM 1425 C CA . VAL A 1 184 ? 7.243 -18.012 -12.154 1.00 84.69 184 VAL A CA 1
ATOM 1426 C C . VAL A 1 184 ? 8.03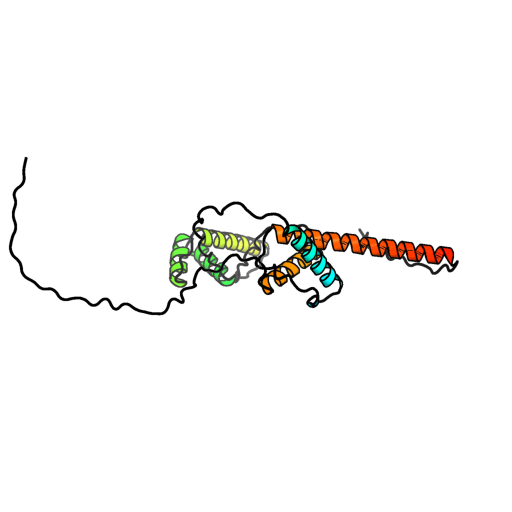3 -16.713 -12.001 1.00 84.69 184 VAL A C 1
ATOM 1428 O O . VAL A 1 184 ? 8.998 -16.480 -12.720 1.00 84.69 184 VAL A O 1
ATOM 1431 N N . VAL A 1 185 ? 7.665 -15.880 -11.023 1.00 87.88 185 VAL A N 1
ATOM 1432 C CA . VAL A 1 185 ? 8.393 -14.640 -10.707 1.00 87.88 185 VAL A CA 1
ATOM 1433 C C . VAL A 1 185 ? 9.291 -14.856 -9.494 1.00 87.88 185 VAL A C 1
ATOM 1435 O O . VAL A 1 185 ? 8.796 -15.074 -8.388 1.00 87.88 185 VAL A O 1
ATOM 1438 N N . ASN A 1 186 ? 10.604 -14.745 -9.694 1.00 86.56 186 ASN A N 1
ATOM 1439 C CA . ASN A 1 186 ? 11.618 -14.781 -8.636 1.00 86.56 186 ASN A CA 1
ATOM 1440 C C . ASN A 1 186 ? 12.466 -13.498 -8.666 1.00 86.56 186 ASN A C 1
ATOM 1442 O O . ASN A 1 186 ? 12.588 -12.867 -9.714 1.00 86.56 186 ASN A O 1
ATOM 1446 N N . THR A 1 187 ? 13.091 -13.135 -7.545 1.00 82.06 187 THR A N 1
ATOM 1447 C CA . THR A 1 187 ? 13.997 -11.984 -7.424 1.00 82.06 187 THR A CA 1
ATOM 1448 C C . THR A 1 187 ? 15.065 -11.994 -8.513 1.00 82.06 187 THR A C 1
ATOM 1450 O O . THR A 1 187 ? 15.288 -10.967 -9.139 1.00 82.06 187 THR A O 1
ATOM 1453 N N . THR A 1 188 ? 15.667 -13.151 -8.808 1.00 80.06 188 THR A N 1
ATOM 1454 C CA . THR A 1 188 ? 16.681 -13.283 -9.867 1.00 80.06 188 THR A CA 1
ATOM 1455 C C . THR A 1 188 ? 16.138 -12.893 -11.244 1.00 80.06 188 THR A C 1
ATOM 1457 O O . THR A 1 188 ? 16.792 -12.152 -11.966 1.00 80.06 188 THR A O 1
ATOM 1460 N N . ILE A 1 189 ? 14.917 -13.329 -11.574 1.00 84.75 189 ILE A N 1
ATOM 1461 C CA . ILE A 1 189 ? 14.250 -13.017 -12.848 1.00 84.75 189 ILE A CA 1
ATOM 1462 C C . ILE A 1 189 ? 13.949 -11.519 -12.934 1.00 84.75 189 ILE A C 1
ATOM 1464 O O . ILE A 1 189 ? 14.190 -10.897 -13.960 1.00 84.75 189 ILE A O 1
ATOM 1468 N N . VAL A 1 190 ? 13.467 -10.922 -11.841 1.00 87.06 190 VAL A N 1
ATOM 1469 C CA . VAL A 1 190 ? 13.181 -9.480 -11.785 1.00 87.06 190 VAL A CA 1
ATOM 1470 C C . VAL A 1 190 ? 14.462 -8.656 -11.945 1.00 87.06 190 VAL A C 1
ATOM 1472 O O . VAL A 1 190 ? 14.456 -7.664 -12.666 1.00 87.06 190 VAL A O 1
ATOM 1475 N N . VAL A 1 191 ? 15.564 -9.070 -11.312 1.00 84.75 191 VAL A N 1
ATOM 1476 C CA . VAL A 1 191 ? 16.867 -8.395 -11.431 1.00 84.75 191 VAL A CA 1
ATOM 1477 C C . VAL A 1 191 ? 17.439 -8.532 -12.844 1.00 84.75 191 VAL A C 1
ATOM 1479 O O . VAL A 1 191 ? 17.937 -7.547 -13.382 1.00 84.75 191 VAL A O 1
ATOM 1482 N N . ALA A 1 192 ? 17.350 -9.711 -13.463 1.00 84.88 192 ALA A N 1
ATOM 1483 C CA . ALA A 1 192 ? 17.794 -9.922 -14.841 1.00 84.88 192 ALA A CA 1
ATOM 1484 C C . ALA A 1 192 ? 16.983 -9.098 -15.842 1.00 84.88 192 ALA A C 1
ATOM 1486 O O . ALA A 1 192 ? 17.567 -8.387 -16.653 1.00 84.88 192 ALA A O 1
ATOM 1487 N N . ALA A 1 193 ? 15.653 -9.108 -15.715 1.00 85.50 193 ALA A N 1
ATOM 1488 C CA . ALA A 1 193 ? 14.775 -8.291 -16.541 1.00 85.50 193 ALA A CA 1
ATOM 1489 C C . ALA A 1 193 ? 15.090 -6.795 -16.391 1.00 85.50 193 ALA A C 1
ATOM 1491 O O . ALA A 1 193 ? 15.208 -6.089 -17.385 1.00 85.50 193 ALA A O 1
ATOM 1492 N N . ALA A 1 194 ? 15.293 -6.312 -15.160 1.00 86.50 194 ALA A N 1
ATOM 1493 C CA . ALA A 1 194 ? 15.679 -4.923 -14.919 1.00 86.50 194 ALA A CA 1
ATOM 1494 C C . ALA A 1 194 ? 17.011 -4.559 -15.596 1.00 86.50 194 ALA A C 1
ATOM 1496 O O . ALA A 1 194 ? 17.096 -3.515 -16.239 1.00 86.50 194 ALA A O 1
ATOM 1497 N N . ARG A 1 195 ? 18.026 -5.430 -15.503 1.00 84.75 195 ARG A N 1
ATOM 1498 C CA . ARG A 1 195 ? 19.325 -5.233 -16.166 1.00 84.75 195 ARG A CA 1
ATOM 1499 C C . ARG A 1 195 ? 19.207 -5.230 -17.689 1.00 84.75 195 ARG A C 1
ATOM 1501 O O . ARG A 1 195 ? 19.774 -4.346 -18.320 1.00 84.75 195 ARG A O 1
ATOM 1508 N N . GLY A 1 196 ? 18.455 -6.166 -18.269 1.00 84.81 196 GLY A N 1
ATOM 1509 C CA . GLY A 1 196 ? 18.235 -6.231 -19.718 1.00 84.81 196 GLY A CA 1
ATOM 1510 C C . GLY A 1 196 ? 17.514 -4.990 -20.250 1.00 84.81 196 GLY A C 1
ATOM 1511 O O . GLY A 1 196 ? 17.949 -4.380 -21.224 1.00 84.81 196 GLY A O 1
ATOM 1512 N N . ILE A 1 197 ? 16.467 -4.542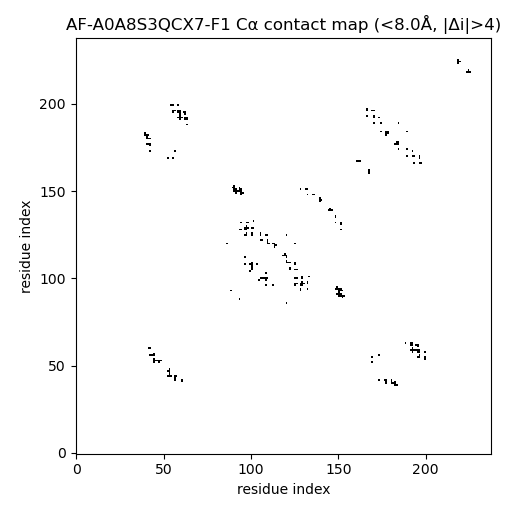 -19.550 1.00 86.00 197 ILE A N 1
ATOM 1513 C CA . ILE A 1 197 ? 15.723 -3.326 -19.907 1.00 86.00 197 ILE A CA 1
ATOM 1514 C C . ILE A 1 197 ? 16.624 -2.088 -19.812 1.00 86.00 197 ILE A C 1
ATOM 1516 O O . ILE A 1 197 ? 16.611 -1.259 -20.722 1.00 86.00 197 ILE A O 1
ATOM 1520 N N . GLN A 1 198 ? 17.425 -1.966 -18.752 1.00 84.44 198 GLN A N 1
ATOM 1521 C CA . GLN A 1 198 ? 18.371 -0.860 -18.613 1.00 84.44 198 GLN A CA 1
ATOM 1522 C C . GLN A 1 198 ? 19.416 -0.861 -19.742 1.00 84.44 198 GLN A C 1
ATOM 1524 O O . GLN A 1 198 ? 19.591 0.163 -20.401 1.00 84.44 198 GLN A O 1
ATOM 1529 N N . GLY A 1 199 ? 20.036 -2.011 -20.023 1.00 80.00 199 GLY A N 1
ATOM 1530 C CA . GLY A 1 199 ? 21.039 -2.144 -21.082 1.00 80.00 199 GLY A CA 1
ATOM 1531 C C . GLY A 1 199 ? 20.489 -1.831 -22.477 1.00 80.00 199 GLY A C 1
ATOM 1532 O O . GLY A 1 199 ? 21.139 -1.135 -23.250 1.00 80.00 199 GLY A O 1
ATOM 1533 N N . SER A 1 200 ? 19.255 -2.246 -22.785 1.00 75.38 200 SER A N 1
ATOM 1534 C CA . SER A 1 200 ? 18.618 -1.933 -24.077 1.00 75.38 200 SER A CA 1
ATOM 1535 C C . SER A 1 200 ? 18.458 -0.426 -24.318 1.00 75.38 200 SER A C 1
ATOM 1537 O O . SER A 1 200 ? 18.609 0.046 -25.442 1.00 75.38 200 SER A O 1
ATOM 1539 N N . ARG A 1 201 ? 18.215 0.356 -23.257 1.00 73.50 201 ARG A N 1
ATOM 1540 C CA . ARG A 1 201 ? 18.135 1.817 -23.346 1.00 73.50 201 ARG A CA 1
ATOM 1541 C C . ARG A 1 201 ? 19.503 2.436 -23.608 1.00 73.50 201 ARG A C 1
ATOM 1543 O O . ARG A 1 201 ? 19.599 3.318 -24.452 1.00 73.50 201 ARG A O 1
ATOM 1550 N N . GLU A 1 202 ? 20.532 1.983 -22.897 1.00 69.75 202 GLU A N 1
ATOM 1551 C CA . GLU A 1 202 ? 21.907 2.461 -23.082 1.00 69.75 202 GLU A CA 1
ATOM 1552 C C . GLU A 1 202 ? 22.392 2.185 -24.515 1.00 69.75 202 GLU A C 1
ATOM 1554 O O . GLU A 1 202 ? 22.980 3.056 -25.151 1.00 69.75 202 GLU A O 1
ATOM 1559 N N . ILE A 1 203 ? 22.056 1.017 -25.070 1.00 63.91 203 ILE A N 1
ATOM 1560 C CA . ILE A 1 203 ? 22.360 0.656 -26.460 1.00 63.91 203 ILE A CA 1
ATOM 1561 C C . ILE A 1 203 ? 21.610 1.557 -27.450 1.00 63.91 203 ILE A C 1
ATOM 1563 O O . ILE A 1 203 ? 22.236 2.099 -28.356 1.00 63.91 203 ILE A O 1
ATOM 1567 N N . ASN A 1 204 ? 20.304 1.775 -27.269 1.00 62.56 204 ASN A N 1
ATOM 1568 C CA . ASN A 1 204 ? 19.522 2.634 -28.166 1.00 62.56 204 ASN A CA 1
ATOM 1569 C C . ASN A 1 204 ? 20.003 4.094 -28.146 1.00 62.56 204 ASN A C 1
ATOM 1571 O O . ASN A 1 204 ? 20.171 4.695 -29.203 1.00 62.56 204 ASN A O 1
ATOM 1575 N N . GLN A 1 205 ? 20.317 4.637 -26.966 1.00 63.31 205 GLN A N 1
ATOM 1576 C CA . GLN A 1 205 ? 20.875 5.986 -26.827 1.00 63.31 205 GLN A CA 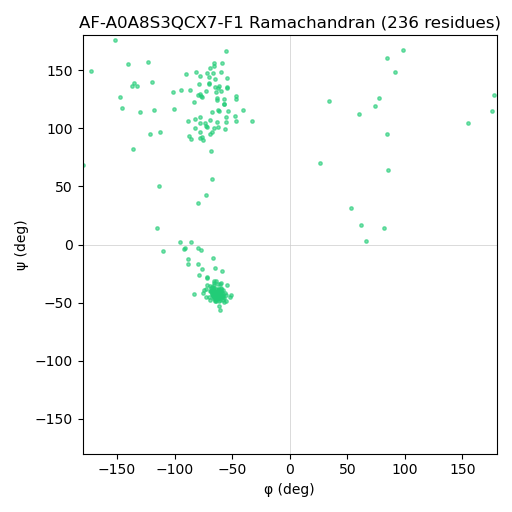1
ATOM 1577 C C . GLN A 1 205 ? 22.228 6.111 -27.553 1.00 63.31 205 GLN A C 1
ATOM 1579 O O . GLN A 1 205 ? 22.508 7.112 -28.209 1.00 63.31 205 GLN A O 1
ATOM 1584 N N . ASN A 1 206 ? 23.067 5.074 -27.478 1.00 59.09 206 ASN A N 1
ATOM 1585 C CA . ASN A 1 206 ? 24.347 5.037 -28.181 1.00 59.09 206 ASN A CA 1
ATOM 1586 C C . ASN A 1 206 ? 24.181 4.923 -29.702 1.00 59.09 206 ASN A C 1
ATOM 1588 O O . ASN A 1 206 ? 24.959 5.526 -30.437 1.00 59.09 206 ASN A O 1
ATOM 1592 N N . LEU A 1 207 ? 23.175 4.191 -30.185 1.00 60.28 207 LEU A N 1
ATOM 1593 C CA . LEU A 1 207 ? 22.886 4.079 -31.616 1.00 60.28 207 LEU A CA 1
ATOM 1594 C C . LEU A 1 207 ? 22.406 5.408 -32.207 1.00 60.28 207 LEU A C 1
ATOM 1596 O O . LEU A 1 207 ? 22.925 5.807 -33.244 1.00 60.28 207 LEU A O 1
ATOM 1600 N N . GLU A 1 208 ? 21.521 6.141 -31.527 1.00 62.81 208 GLU A N 1
ATOM 1601 C CA . GLU A 1 208 ? 21.096 7.486 -31.955 1.00 62.81 208 GLU A CA 1
ATOM 1602 C C . GLU A 1 208 ? 22.273 8.473 -32.006 1.00 62.81 208 GLU A C 1
ATOM 1604 O O . GLU A 1 208 ? 22.397 9.266 -32.944 1.00 62.81 208 GLU A O 1
ATOM 1609 N N . ASN A 1 209 ? 23.195 8.384 -31.042 1.00 63.12 209 ASN A N 1
ATOM 1610 C CA . ASN A 1 209 ? 24.421 9.183 -31.043 1.00 63.12 209 ASN A CA 1
ATOM 1611 C C . ASN A 1 209 ? 25.332 8.823 -32.227 1.00 63.12 209 ASN A C 1
ATOM 1613 O O . ASN A 1 209 ? 25.873 9.709 -32.886 1.00 63.12 209 ASN A O 1
ATOM 1617 N N . ILE A 1 210 ? 25.490 7.533 -32.534 1.00 64.38 210 ILE A N 1
ATOM 1618 C CA . ILE A 1 210 ? 26.302 7.065 -33.667 1.00 64.38 210 ILE A CA 1
ATOM 1619 C C . ILE A 1 210 ? 25.659 7.447 -35.005 1.00 64.38 210 ILE A C 1
ATOM 1621 O O . ILE A 1 210 ? 26.371 7.850 -35.925 1.00 64.38 210 ILE A O 1
ATOM 1625 N N . GLU A 1 211 ? 24.336 7.355 -35.134 1.00 65.69 211 GLU A N 1
ATOM 1626 C CA . GLU A 1 211 ? 23.612 7.802 -36.327 1.00 65.69 211 GLU A CA 1
ATOM 1627 C C . GLU A 1 211 ? 23.728 9.313 -36.516 1.00 65.69 211 GLU A C 1
ATOM 1629 O O . GLU A 1 211 ? 24.011 9.764 -37.625 1.00 65.69 211 GLU A O 1
ATOM 1634 N N . SER A 1 212 ? 23.641 10.086 -35.433 1.00 65.81 212 SER A N 1
ATOM 1635 C CA . SER A 1 212 ? 23.890 11.530 -35.455 1.00 65.81 212 SER A CA 1
ATOM 1636 C C . SER A 1 212 ? 25.320 11.850 -35.910 1.00 65.81 212 SER A C 1
ATOM 1638 O O . SER A 1 212 ? 25.518 12.704 -36.773 1.00 65.81 212 SER A O 1
ATOM 1640 N N . ILE A 1 213 ? 26.324 11.114 -35.416 1.00 65.75 213 ILE A N 1
ATOM 1641 C CA . ILE A 1 213 ? 27.722 11.241 -35.864 1.00 65.75 213 ILE A CA 1
ATOM 1642 C C . ILE A 1 213 ? 27.864 10.868 -37.349 1.00 65.75 213 ILE A C 1
ATOM 1644 O O . ILE A 1 213 ? 28.549 11.569 -38.094 1.00 65.75 213 ILE A O 1
ATOM 1648 N N . ARG A 1 214 ? 27.206 9.798 -37.812 1.00 66.00 214 ARG A N 1
ATOM 1649 C CA . ARG A 1 214 ? 27.212 9.380 -39.225 1.00 66.00 214 ARG A CA 1
ATOM 1650 C C . ARG A 1 214 ? 26.579 10.424 -40.140 1.00 66.00 214 ARG A C 1
ATOM 1652 O O . ARG A 1 214 ? 27.151 10.715 -41.187 1.00 66.00 214 ARG A O 1
ATOM 1659 N N . ILE A 1 215 ? 25.436 10.990 -39.756 1.00 66.38 215 ILE A N 1
ATOM 1660 C CA . ILE A 1 215 ? 24.756 12.048 -40.511 1.00 66.38 215 ILE A CA 1
ATOM 1661 C C . ILE A 1 215 ? 25.657 13.286 -40.597 1.00 66.38 215 ILE A C 1
ATOM 1663 O O . ILE A 1 215 ? 25.864 13.796 -41.696 1.00 66.38 215 ILE A O 1
ATOM 1667 N N . CYS A 1 216 ? 26.275 13.703 -39.487 1.00 58.47 216 CYS A N 1
ATOM 1668 C CA . CYS A 1 216 ? 27.260 14.789 -39.471 1.00 58.47 216 CYS A CA 1
ATOM 1669 C C . CYS A 1 216 ? 28.487 14.504 -40.357 1.00 58.47 216 CYS A C 1
ATOM 1671 O O . CYS A 1 216 ? 29.001 15.403 -41.015 1.00 58.47 216 CYS A O 1
ATOM 1673 N N . PHE A 1 217 ? 28.971 13.262 -40.411 1.00 64.88 217 PHE A N 1
ATOM 1674 C CA . PHE A 1 217 ? 30.102 12.907 -41.271 1.00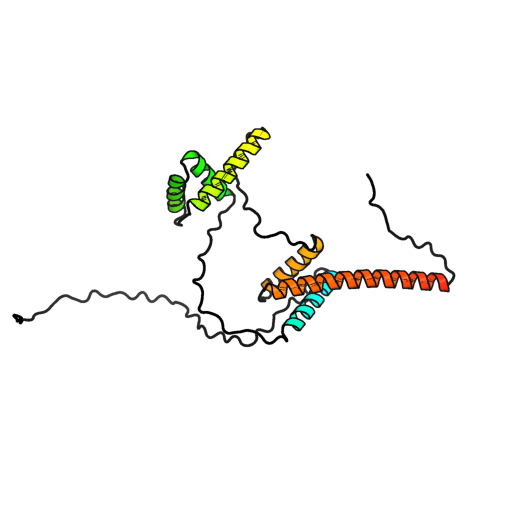 64.88 217 PHE A CA 1
ATOM 1675 C C . PHE A 1 217 ? 29.740 12.972 -42.766 1.00 64.88 217 PHE A C 1
ATOM 1677 O O . PHE A 1 217 ? 30.518 13.474 -43.577 1.00 64.88 217 PHE A O 1
ATOM 1684 N N . ILE A 1 218 ? 28.539 12.516 -43.135 1.00 66.88 218 ILE A N 1
ATOM 1685 C CA . ILE A 1 218 ? 28.042 12.545 -44.519 1.00 66.88 218 ILE A CA 1
ATOM 1686 C C . ILE A 1 218 ? 27.813 13.988 -45.002 1.00 66.88 218 ILE A C 1
ATOM 1688 O O . ILE A 1 218 ? 28.141 14.310 -46.148 1.00 66.88 218 ILE A O 1
ATOM 1692 N N . THR A 1 219 ? 27.298 14.880 -44.151 1.00 58.00 219 THR A N 1
ATOM 1693 C CA . THR A 1 219 ? 27.101 16.298 -44.505 1.00 58.00 219 THR A CA 1
ATOM 1694 C C . THR A 1 219 ? 28.426 17.037 -44.706 1.00 58.00 219 THR A C 1
ATOM 1696 O O . THR A 1 219 ? 28.536 17.828 -45.642 1.00 58.00 219 THR A O 1
ATOM 1699 N N . ILE A 1 220 ? 29.467 16.721 -43.924 1.00 63.47 220 ILE A N 1
ATOM 1700 C CA . ILE A 1 220 ? 30.818 17.284 -44.112 1.00 63.47 220 ILE A CA 1
ATOM 1701 C C . ILE A 1 220 ? 31.433 16.838 -45.448 1.00 63.47 220 ILE A C 1
ATOM 1703 O O . ILE A 1 220 ? 32.012 17.660 -46.156 1.00 63.47 220 ILE A O 1
ATOM 1707 N N . GLN A 1 221 ? 31.298 15.563 -45.833 1.00 63.66 221 GLN A N 1
ATOM 1708 C CA . GLN A 1 221 ? 31.889 15.058 -47.083 1.00 63.66 221 GLN A CA 1
ATOM 1709 C C . GLN A 1 221 ? 31.187 15.553 -48.352 1.00 63.66 221 GLN A C 1
ATOM 1711 O O . GLN A 1 221 ? 31.821 15.662 -49.399 1.00 63.66 221 GLN A O 1
ATOM 1716 N N . THR A 1 222 ? 29.889 15.844 -48.279 1.00 69.12 222 THR A N 1
ATOM 1717 C CA . THR A 1 222 ? 29.088 16.247 -49.447 1.00 69.12 222 THR A CA 1
ATOM 1718 C C . THR A 1 222 ? 29.037 17.760 -49.663 1.00 69.12 222 THR A C 1
ATOM 1720 O O . THR A 1 222 ? 28.457 18.206 -50.649 1.00 69.12 222 THR A O 1
ATOM 1723 N N . GLY A 1 223 ? 29.634 18.563 -48.772 1.00 55.91 223 GLY A N 1
ATOM 1724 C CA . GLY A 1 223 ? 29.682 20.028 -48.884 1.00 55.91 223 GLY A CA 1
ATOM 1725 C C . GLY A 1 223 ? 28.321 20.726 -48.756 1.00 55.91 223 GLY A C 1
ATOM 1726 O O . GLY A 1 223 ? 28.243 21.949 -48.864 1.00 55.91 223 GLY A O 1
ATOM 1727 N N . ASN A 1 224 ? 27.248 19.973 -48.500 1.00 58.50 224 ASN A N 1
ATOM 1728 C CA . ASN A 1 224 ? 25.912 20.504 -48.278 1.00 58.50 224 ASN A CA 1
ATOM 1729 C C . ASN A 1 224 ? 25.739 20.833 -46.792 1.00 58.50 224 ASN A C 1
ATOM 1731 O O . ASN A 1 224 ? 25.334 19.989 -45.990 1.00 58.50 224 ASN A O 1
ATOM 1735 N N . TYR A 1 225 ? 26.021 22.086 -46.434 1.00 53.78 225 TYR A N 1
ATOM 1736 C CA . TYR A 1 225 ? 25.648 22.662 -45.143 1.00 53.78 225 TYR A CA 1
ATOM 1737 C C . TYR A 1 225 ? 24.121 22.810 -45.058 1.00 53.78 225 TYR A C 1
ATOM 1739 O O . TYR A 1 225 ? 23.564 23.884 -45.269 1.00 53.78 225 TYR A O 1
ATOM 1747 N N . MET A 1 226 ? 23.420 21.722 -44.746 1.00 55.12 226 MET A N 1
ATOM 1748 C CA . MET A 1 226 ? 22.093 21.828 -44.146 1.00 55.12 226 MET A CA 1
ATOM 1749 C C . MET A 1 226 ? 22.278 22.209 -42.678 1.00 55.12 226 MET A C 1
ATOM 1751 O O . MET A 1 226 ? 23.025 21.548 -41.959 1.00 55.12 226 MET A O 1
ATOM 1755 N N . HIS A 1 227 ? 21.615 23.284 -42.244 1.00 53.56 227 HIS A N 1
ATOM 1756 C CA . HIS A 1 227 ? 21.543 23.698 -40.842 1.00 53.56 227 HIS A CA 1
ATOM 1757 C C . HIS A 1 227 ? 20.984 22.533 -40.009 1.00 53.56 227 HIS A C 1
ATOM 1759 O O . HIS A 1 227 ? 19.778 22.292 -39.985 1.00 53.56 227 HIS A O 1
ATOM 1765 N N . ILE A 1 228 ? 21.864 21.782 -39.346 1.00 51.97 228 ILE A N 1
ATOM 1766 C CA . ILE A 1 228 ? 21.461 20.746 -38.399 1.00 51.97 228 ILE A CA 1
ATOM 1767 C C . ILE A 1 228 ? 20.971 21.482 -37.152 1.00 51.97 228 ILE A C 1
ATOM 1769 O O . ILE A 1 228 ? 21.760 22.039 -36.391 1.00 51.97 228 ILE A O 1
ATOM 1773 N N . TYR A 1 229 ? 19.652 21.529 -36.971 1.00 50.53 229 TYR A N 1
ATOM 1774 C CA . TYR A 1 229 ? 19.051 21.933 -35.708 1.00 50.53 229 TYR A CA 1
ATOM 1775 C C . TYR A 1 229 ? 19.348 20.819 -34.704 1.00 50.53 229 TYR A C 1
ATOM 1777 O O . TYR A 1 229 ? 18.802 19.726 -34.823 1.00 50.53 229 TYR A O 1
ATOM 1785 N N . ILE A 1 230 ? 20.261 21.068 -33.766 1.00 51.50 230 ILE A N 1
ATOM 1786 C CA . ILE A 1 230 ? 20.502 20.193 -32.617 1.00 51.50 230 ILE A CA 1
ATOM 1787 C C . ILE A 1 230 ? 19.429 20.558 -31.581 1.00 51.50 230 ILE A C 1
ATOM 1789 O O . ILE A 1 230 ? 19.507 21.651 -31.019 1.00 51.50 230 ILE A O 1
ATOM 1793 N N . PRO A 1 231 ? 18.403 19.725 -31.321 1.00 46.88 231 PRO A N 1
ATOM 1794 C CA . PRO A 1 231 ? 17.487 19.987 -30.225 1.00 46.88 231 PRO A CA 1
ATOM 1795 C C . PRO A 1 231 ? 18.184 19.572 -28.924 1.00 46.88 231 PRO A C 1
ATOM 1797 O O . PRO A 1 231 ? 18.134 18.414 -28.519 1.00 46.88 231 PRO A O 1
ATOM 1800 N N . GLY A 1 232 ? 18.872 20.520 -28.294 1.00 45.78 232 GLY A N 1
ATOM 1801 C CA . GLY A 1 232 ? 19.488 20.351 -26.984 1.00 45.78 232 GLY A CA 1
ATOM 1802 C C . GLY A 1 232 ? 19.472 21.668 -26.219 1.00 45.78 232 GLY A C 1
ATOM 1803 O O . GLY A 1 232 ? 19.946 22.673 -26.733 1.00 45.78 232 GLY A O 1
ATOM 1804 N N . ASP A 1 233 ? 18.932 21.611 -25.004 1.00 45.25 233 ASP A N 1
ATOM 1805 C CA . ASP A 1 233 ? 18.944 22.636 -23.951 1.00 45.25 233 ASP A CA 1
ATOM 1806 C C . ASP A 1 233 ? 17.849 23.717 -23.992 1.00 45.25 233 ASP A C 1
ATOM 1808 O O . ASP A 1 233 ? 18.101 24.919 -24.019 1.00 45.25 233 ASP A O 1
ATOM 1812 N N . LEU A 1 234 ? 16.598 23.277 -23.834 1.00 48.53 234 LEU A N 1
ATOM 1813 C CA . LEU A 1 234 ? 15.655 23.997 -22.974 1.00 48.53 234 LEU A CA 1
ATOM 1814 C C . LEU A 1 234 ? 15.367 23.103 -21.772 1.00 48.53 234 LEU A C 1
ATOM 1816 O O . LEU A 1 234 ? 14.606 22.155 -21.903 1.00 48.53 234 LEU A O 1
ATOM 1820 N N . ASP A 1 235 ? 16.075 23.358 -20.669 1.00 49.31 235 ASP A N 1
ATOM 1821 C CA . ASP A 1 235 ? 15.583 23.259 -19.285 1.00 49.31 235 ASP A CA 1
ATOM 1822 C C . ASP A 1 235 ? 16.719 23.644 -18.318 1.00 49.31 235 ASP A C 1
ATOM 1824 O O . ASP A 1 235 ? 17.266 22.834 -17.577 1.00 49.31 235 ASP A O 1
ATOM 1828 N N . ASN A 1 236 ? 17.085 24.926 -18.339 1.00 48.41 236 ASN A N 1
ATOM 1829 C CA . ASN A 1 236 ? 17.698 25.610 -17.202 1.00 48.41 236 ASN A CA 1
ATOM 1830 C C . ASN A 1 236 ? 17.021 26.975 -17.098 1.00 48.41 236 ASN A C 1
ATOM 1832 O O . ASN A 1 236 ? 17.520 27.971 -17.616 1.00 48.41 236 ASN A O 1
ATOM 1836 N N . ASN A 1 237 ? 15.848 26.996 -16.467 1.00 42.56 237 ASN A N 1
ATOM 1837 C CA . ASN A 1 237 ? 15.241 28.229 -15.992 1.00 42.56 237 ASN A CA 1
ATOM 1838 C C . ASN A 1 237 ? 15.105 28.141 -14.471 1.00 42.56 237 ASN A C 1
ATOM 1840 O O . ASN A 1 237 ? 14.433 27.252 -13.943 1.00 42.56 237 ASN A O 1
ATOM 1844 N N . ILE A 1 238 ? 15.833 29.048 -13.822 1.00 39.31 238 ILE A N 1
ATOM 1845 C CA . ILE A 1 238 ? 15.642 29.513 -12.447 1.00 39.31 238 ILE A CA 1
ATOM 1846 C C . ILE A 1 238 ? 14.348 30.328 -12.399 1.00 39.31 238 ILE A C 1
ATOM 1848 O O . ILE A 1 238 ? 14.083 31.049 -13.388 1.00 39.31 238 ILE A O 1
#

Secondary structure (DSSP, 8-state):
-----------------------------------------PPPGGG-SSHHHHHHHHHHHHHHHHHHTS---PPPPSPPPPPPPP----HHHHHHHHHHHHHH-HHHHHHHHHHHTTS---HHHHHHHHHHHHHHHHHHHHTT--------PPPPPSPPPSS-HHHHHHHHHHHHHHHHTTPPP-HHHHHHHHHHHHHHHHHHHHHHHHHHHHHHHHHHHH----------------

pLDDT: mean 71.39, std 20.89, range [28.64, 97.75]

Radius of gyration: 32.88 Å; Cα contacts (8 Å, |Δi|>4): 152; chains: 1; bounding box: 58×92×97 Å

Solvent-accessible surface area (backbone atoms only — not comparable to full-atom values): 15050 Å² total; per-residue (Å²): 134,84,89,80,88,81,87,88,85,89,78,88,85,83,82,86,80,80,77,81,78,82,86,72,85,73,83,75,77,74,90,75,74,70,89,66,80,74,72,77,41,69,59,63,43,90,76,44,94,43,74,69,51,21,52,34,39,50,38,17,49,56,42,43,56,70,58,64,79,53,89,80,78,78,86,82,72,82,78,73,80,80,78,76,85,76,88,82,73,55,33,46,56,38,22,54,51,12,51,44,22,66,78,64,33,42,70,56,30,29,56,50,52,18,60,76,67,74,44,92,54,55,51,69,59,46,46,54,35,24,54,53,47,52,52,49,51,52,50,29,58,77,68,69,49,93,67,83,76,64,62,39,78,77,79,84,79,77,80,80,78,88,72,45,73,72,54,42,50,52,46,51,50,51,53,52,44,22,48,76,60,69,26,88,89,46,71,68,52,55,51,31,29,46,50,22,35,52,50,52,51,57,51,51,56,50,48,55,52,51,50,52,51,50,51,55,52,52,36,64,76,67,71,54,84,68,86,77,80,74,95,75,86,91,83,87,79,132

Sequence (238 aa):
MCIQGKLPGSSSSDPHTTLHIWSKGKQFWNGNDHCTNSKIREPSPSRATSKDDAIAITAANEAIESLSDSPKASPSRPGKRKRGEYGSYTPEERAKFAKIANDFGVAKASRKISSDLGKRVSETTIRSMRDEYRKKIKINLEQRIASEIKELPTKIRGRPLMLGDKLDDRVKMFVKNLRAAGGVVNTTIVVAAARGIQGSREINQNLENIESIRICFITIQTGNYMHIYIPGDLDNNI

Mean predicted aligned error: 18.46 Å

Foldseek 3Di:
DDDDDDDDDDDDDDDDDDDPDPDDDDPPPPPPPPPPDPPFLAQQLVPDPDPLLSQLSVLLVVLVVVVVPDDDDDDDDDDDDDDDDDDDDFQQVLLVLLVCCLVPNLVVSQVVVCVVVVHRDDSVSSVVSVVQNVVVVVVCVVVVNPDRRRGHDDDDDDDPDDLDDVLSVSLVVRVVSSVVSVGDDDPSSSVSSSVSSVVSVVVVVVVVVVVVVVVVVVCVVVVPPDPPDDPDDDDDDD